Protein AF-A0A973IKX7-F1 (afdb_monomer)

Radius of gyration: 30.88 Å; Cα contacts (8 Å, |Δi|>4): 145; chains: 1; bounding box: 91×52×91 Å

Mean predicted aligned error: 18.91 Å

Solvent-accessible surface area (backbone atoms only — not comparable to full-atom values): 12681 Å² total; per-residue (Å²): 140,87,86,84,83,82,82,80,80,79,83,82,78,71,80,68,62,62,59,56,53,53,54,54,52,54,53,51,52,53,51,54,53,52,52,53,55,47,46,68,72,66,68,69,71,88,63,78,79,76,74,80,76,78,80,76,79,93,78,76,87,72,71,83,73,71,87,71,54,65,38,101,49,79,44,83,38,68,46,100,85,70,49,77,43,53,38,43,32,71,44,71,89,66,40,65,76,88,70,67,52,80,75,71,72,78,77,80,68,70,89,62,76,67,58,61,83,73,45,67,60,36,38,85,82,28,85,63,56,75,73,57,56,79,86,29,38,60,35,45,46,59,27,42,69,45,46,68,58,45,71,68,41,95,60,37,87,83,34,71,66,45,54,56,32,39,53,23,49,48,52,19,42,75,73,73,36,88,85,48,71,90,61,36,74,59,53,67,54,41,53,53,39,54,75,71,74,101

Nearest PDB structures (foldseek):
  3kaw-assembly1_A  TM=4.379E-01  e=7.456E+00  Pseudomonas aeruginosa

Secondary structure (DSSP, 8-state):
--------PPP---THHHHHHHHHHHHHHHHHHHHHHHHHHH----PPPPPPP------------------SSPEEEE-TTS-EEEE-SSSSTTS-GGG-B---------S----HHHHGGG-TTSTTGGG--HHHHHHHHHHHHHHHHHHH-SSSTTSHHHHHHHHHHHHHHHTTPPP-TTT-TTHHHHHHHHHTT-

Foldseek 3Di:
DDDDDDDDDDDDDDPPPVVVVVVVVVVVVVVVVVVVVVCVVVVPPPDDPDDPDDDDDPDDPPDPPPPQDQAPDWDWDADPVRDIFIGRGPDPVRGPPVPTDPPPPPPPPPPDLFDPVQLVQQACVHPLLPPDDPQLNVLLNVLSVLVVVCSPDPHSLPDPSLVSSLVSVVSSVVVVHDDDCSNHVCPVSSVVNVVVVD

Structure (mmCIF, N/CA/C/O backbone):
data_AF-A0A973IKX7-F1
#
_entry.id   AF-A0A973IKX7-F1
#
loop_
_atom_site.group_PDB
_atom_site.id
_atom_site.type_symbol
_atom_site.label_atom_id
_atom_site.label_alt_id
_atom_site.label_comp_id
_atom_site.label_asym_id
_atom_site.label_entity_id
_atom_site.label_seq_id
_atom_site.pdbx_PDB_ins_code
_atom_site.Cartn_x
_atom_site.Cartn_y
_atom_site.Cartn_z
_atom_site.occupancy
_atom_site.B_iso_or_equiv
_atom_site.auth_seq_id
_atom_site.auth_comp_id
_atom_site.auth_asym_id
_atom_site.auth_atom_id
_atom_site.pdbx_PDB_model_num
ATOM 1 N N . MET A 1 1 ? 58.941 -4.051 -58.395 1.00 42.50 1 MET A N 1
ATOM 2 C CA . MET A 1 1 ? 57.760 -3.894 -57.514 1.00 42.50 1 MET A CA 1
ATOM 3 C C . MET A 1 1 ? 56.534 -3.570 -58.366 1.00 42.50 1 MET A C 1
ATOM 5 O O . MET A 1 1 ? 56.407 -2.441 -58.816 1.00 42.50 1 MET A O 1
ATOM 9 N N . ARG A 1 2 ? 55.667 -4.553 -58.646 1.00 45.53 2 ARG A N 1
ATOM 10 C CA . ARG A 1 2 ? 54.362 -4.352 -59.307 1.00 45.53 2 ARG A CA 1
ATOM 11 C C . ARG A 1 2 ? 53.274 -4.436 -58.232 1.00 45.53 2 ARG A C 1
ATOM 13 O O . ARG A 1 2 ? 53.199 -5.447 -57.544 1.00 45.53 2 ARG A O 1
ATOM 20 N N . ARG A 1 3 ? 52.482 -3.374 -58.054 1.00 57.66 3 ARG A N 1
ATOM 21 C CA . ARG A 1 3 ? 51.301 -3.365 -57.174 1.00 57.66 3 ARG A CA 1
ATOM 22 C C . ARG A 1 3 ? 50.076 -3.733 -58.011 1.00 57.66 3 ARG A C 1
ATOM 24 O O . ARG A 1 3 ? 49.720 -2.983 -58.912 1.00 57.66 3 ARG A O 1
ATOM 31 N N . ASN A 1 4 ? 49.466 -4.878 -57.713 1.00 54.53 4 ASN A N 1
ATOM 32 C CA . ASN A 1 4 ? 48.175 -5.280 -58.265 1.00 54.53 4 ASN A CA 1
ATOM 33 C C . ASN A 1 4 ? 47.060 -4.565 -57.493 1.00 54.53 4 ASN A C 1
ATOM 35 O O . ASN A 1 4 ? 46.904 -4.761 -56.290 1.00 54.53 4 ASN A O 1
ATOM 39 N N . THR A 1 5 ? 46.296 -3.727 -58.184 1.00 60.22 5 THR A N 1
ATOM 40 C CA . THR A 1 5 ? 45.065 -3.104 -57.692 1.00 60.22 5 THR A CA 1
ATOM 41 C C . THR A 1 5 ? 43.871 -3.973 -58.081 1.00 60.22 5 THR A C 1
ATOM 43 O O . THR A 1 5 ? 43.296 -3.831 -59.157 1.00 60.22 5 THR A O 1
ATOM 46 N N . GLU A 1 6 ? 43.487 -4.894 -57.198 1.00 64.81 6 GLU A N 1
ATOM 47 C CA . GLU A 1 6 ? 42.235 -5.641 -57.327 1.00 64.81 6 GLU A CA 1
ATOM 48 C C . GLU A 1 6 ? 41.053 -4.751 -56.922 1.00 64.81 6 GLU A C 1
ATOM 50 O O . GLU A 1 6 ? 40.785 -4.504 -55.745 1.00 64.81 6 GLU A O 1
ATOM 55 N N . ALA A 1 7 ? 40.332 -4.252 -57.924 1.00 58.22 7 ALA A N 1
ATOM 56 C CA . ALA A 1 7 ? 39.075 -3.544 -57.740 1.00 58.22 7 ALA A CA 1
ATOM 57 C C . ALA A 1 7 ? 37.970 -4.530 -57.317 1.00 58.22 7 ALA A C 1
ATOM 59 O O . ALA A 1 7 ? 37.357 -5.204 -58.146 1.00 58.22 7 ALA A O 1
ATOM 60 N N . ARG A 1 8 ? 37.688 -4.601 -56.011 1.00 65.25 8 ARG A N 1
ATOM 61 C CA . ARG A 1 8 ? 36.517 -5.309 -55.473 1.00 65.25 8 ARG A CA 1
ATOM 62 C C . ARG A 1 8 ? 35.243 -4.549 -55.853 1.00 65.25 8 ARG A C 1
ATOM 64 O O . ARG A 1 8 ? 34.949 -3.495 -55.296 1.00 65.25 8 ARG A O 1
ATOM 71 N N . ARG A 1 9 ? 34.472 -5.090 -56.799 1.00 64.56 9 ARG A N 1
ATOM 72 C CA . ARG A 1 9 ? 33.106 -4.625 -57.089 1.00 64.56 9 ARG A CA 1
ATOM 73 C C . ARG A 1 9 ? 32.181 -5.038 -55.943 1.00 64.56 9 ARG A C 1
ATOM 75 O O . ARG A 1 9 ? 32.019 -6.225 -55.676 1.00 64.56 9 ARG A O 1
ATOM 82 N N . ALA A 1 10 ? 31.576 -4.056 -55.279 1.00 63.81 10 ALA A N 1
ATOM 83 C CA . ALA A 1 10 ? 30.563 -4.285 -54.258 1.00 63.81 10 ALA A CA 1
ATOM 84 C C . ALA A 1 10 ? 29.243 -4.773 -54.897 1.00 63.81 10 ALA A C 1
ATOM 86 O O . ALA A 1 10 ? 28.815 -4.213 -55.913 1.00 63.81 10 ALA A O 1
ATOM 87 N N . PRO A 1 11 ? 28.573 -5.789 -54.325 1.00 62.25 11 PRO A N 1
ATOM 88 C CA . PRO A 1 11 ? 27.285 -6.253 -54.821 1.00 62.25 11 PRO A CA 1
ATOM 89 C C . PRO A 1 11 ? 26.192 -5.215 -54.530 1.00 62.25 11 PRO A C 1
ATOM 91 O O . PRO A 1 11 ? 25.958 -4.832 -53.382 1.00 62.25 11 PRO A O 1
ATOM 94 N N . ARG A 1 12 ? 25.490 -4.775 -55.581 1.00 58.41 12 ARG A N 1
ATOM 95 C CA . ARG A 1 12 ? 24.251 -3.990 -55.481 1.00 58.41 12 ARG A CA 1
ATOM 96 C C . ARG A 1 12 ? 23.173 -4.851 -54.811 1.00 58.41 12 ARG A C 1
ATOM 98 O O . ARG A 1 12 ? 22.535 -5.669 -55.466 1.00 58.41 12 ARG A O 1
ATOM 105 N N . ARG A 1 13 ? 22.972 -4.675 -53.501 1.00 59.12 13 ARG A N 1
ATOM 106 C CA . ARG A 1 13 ? 21.825 -5.235 -52.770 1.00 59.12 13 ARG A CA 1
ATOM 107 C C . ARG A 1 13 ? 20.538 -4.577 -53.281 1.00 59.12 13 ARG A C 1
ATOM 109 O O . ARG A 1 13 ? 20.334 -3.372 -53.122 1.00 59.12 13 ARG A O 1
ATOM 116 N N . GLY A 1 14 ? 19.700 -5.378 -53.936 1.00 59.22 14 GLY A N 1
ATOM 117 C CA . GLY A 1 14 ? 18.398 -4.964 -54.448 1.00 59.22 14 GLY A CA 1
ATOM 118 C C . GLY A 1 14 ? 17.496 -4.469 -53.318 1.00 59.22 14 GLY A C 1
ATOM 119 O O . GLY A 1 14 ? 17.259 -5.177 -52.344 1.00 59.22 14 GLY A O 1
ATOM 120 N N . HIS A 1 15 ? 16.984 -3.249 -53.466 1.00 59.59 15 HIS A N 1
ATOM 121 C CA . HIS A 1 15 ? 16.126 -2.558 -52.497 1.00 59.59 15 HIS A CA 1
ATOM 122 C C . HIS A 1 15 ? 14.712 -3.165 -52.353 1.00 59.59 15 HIS A C 1
ATOM 124 O O . HIS A 1 15 ? 13.900 -2.655 -51.590 1.00 59.59 15 HIS A O 1
ATOM 130 N N . GLY A 1 16 ? 14.400 -4.263 -53.052 1.00 60.69 16 GLY A N 1
ATOM 131 C CA . GLY A 1 16 ? 13.071 -4.882 -53.026 1.00 60.69 16 GLY A CA 1
ATOM 132 C C . GLY A 1 16 ? 12.776 -5.724 -51.780 1.00 60.69 16 GLY A C 1
ATOM 133 O O . GLY A 1 16 ? 11.622 -5.833 -51.384 1.00 60.69 16 GLY A O 1
ATOM 134 N N . ALA A 1 17 ? 13.792 -6.297 -51.126 1.00 65.19 17 ALA A N 1
ATOM 135 C CA . ALA A 1 17 ? 13.571 -7.236 -50.018 1.00 65.19 17 ALA A CA 1
ATOM 136 C C . ALA A 1 17 ? 13.166 -6.554 -48.695 1.00 65.19 17 ALA A C 1
ATOM 138 O O . ALA A 1 17 ? 12.461 -7.150 -47.884 1.00 65.19 17 ALA A O 1
ATOM 139 N N . GLY A 1 18 ? 13.580 -5.300 -48.477 1.00 71.00 18 GLY A N 1
ATOM 140 C CA . GLY A 1 18 ? 13.299 -4.585 -47.226 1.00 71.00 18 GLY A CA 1
ATOM 141 C C . GLY A 1 18 ? 11.823 -4.219 -47.050 1.00 71.00 18 GLY A C 1
ATOM 142 O O . GLY A 1 18 ? 11.306 -4.268 -45.937 1.00 71.00 18 GLY A O 1
ATOM 143 N N . ILE A 1 19 ? 11.129 -3.913 -48.150 1.00 79.62 19 ILE A N 1
ATOM 144 C CA . ILE A 1 19 ? 9.722 -3.487 -48.120 1.00 79.62 19 ILE A CA 1
ATOM 145 C C . ILE A 1 19 ? 8.811 -4.660 -47.731 1.00 79.62 19 ILE A C 1
ATOM 147 O O . ILE A 1 19 ? 7.930 -4.508 -46.887 1.00 79.62 19 ILE A O 1
ATOM 151 N N . TRP A 1 20 ? 9.069 -5.851 -48.279 1.00 85.31 20 TRP A N 1
ATOM 152 C CA . TRP A 1 20 ? 8.305 -7.058 -47.953 1.00 85.31 20 TRP A CA 1
ATOM 153 C C . TRP A 1 20 ? 8.475 -7.491 -46.497 1.00 85.31 20 TRP A C 1
ATOM 155 O O . TRP A 1 20 ? 7.502 -7.899 -45.865 1.00 85.31 20 TRP A O 1
ATOM 165 N N . LEU A 1 21 ? 9.682 -7.351 -45.939 1.00 87.81 21 LEU A N 1
ATOM 166 C CA . LEU A 1 21 ? 9.932 -7.683 -44.538 1.00 87.81 21 LEU A CA 1
ATOM 167 C C . LEU A 1 21 ? 9.164 -6.749 -43.587 1.00 87.81 21 LEU A C 1
ATOM 169 O O . LEU A 1 21 ? 8.573 -7.214 -42.615 1.00 87.81 21 LEU A O 1
ATOM 173 N N . GLY A 1 22 ? 9.123 -5.448 -43.894 1.00 87.69 22 GLY A N 1
ATOM 174 C CA . GLY A 1 22 ? 8.366 -4.470 -43.108 1.00 87.69 22 GLY A CA 1
ATOM 175 C C . GLY A 1 22 ? 6.859 -4.734 -43.126 1.00 87.69 22 GLY A C 1
ATOM 176 O O . GLY A 1 22 ? 6.220 -4.722 -42.075 1.00 87.69 22 GLY A O 1
ATOM 177 N N . ALA A 1 23 ? 6.298 -5.043 -44.300 1.00 91.38 23 ALA A N 1
ATOM 178 C CA . ALA A 1 23 ? 4.878 -5.368 -44.433 1.00 91.38 23 ALA A CA 1
ATOM 179 C C . ALA A 1 23 ? 4.492 -6.633 -43.646 1.00 91.38 23 ALA A C 1
ATOM 181 O O . ALA A 1 23 ? 3.455 -6.662 -42.985 1.00 91.38 23 ALA A O 1
ATOM 182 N N . LEU A 1 24 ? 5.347 -7.660 -43.668 1.00 94.31 24 LEU A N 1
ATOM 183 C CA . LEU A 1 24 ? 5.098 -8.921 -42.968 1.00 94.31 24 LEU A CA 1
ATOM 184 C C . LEU A 1 24 ? 5.149 -8.748 -41.440 1.00 94.31 24 LEU A C 1
ATOM 186 O O . LEU A 1 24 ? 4.302 -9.290 -40.731 1.00 94.31 24 LEU A O 1
ATOM 190 N N . LEU A 1 25 ? 6.079 -7.930 -40.935 1.00 94.88 25 LEU A N 1
ATOM 191 C CA . LEU A 1 25 ? 6.153 -7.581 -39.511 1.00 94.88 25 LEU A CA 1
ATOM 192 C C . LEU A 1 25 ? 4.937 -6.773 -39.042 1.00 94.88 25 LEU A C 1
ATOM 194 O O . LEU A 1 25 ? 4.401 -7.049 -37.970 1.00 94.88 25 LEU A O 1
ATOM 198 N N . ALA A 1 26 ? 4.470 -5.815 -39.847 1.00 94.62 26 ALA A N 1
ATOM 199 C CA . ALA A 1 26 ? 3.276 -5.036 -39.521 1.00 94.62 26 ALA A CA 1
ATOM 200 C C . ALA A 1 26 ? 2.024 -5.925 -39.429 1.00 94.62 26 ALA A C 1
ATOM 202 O O . ALA A 1 26 ? 1.222 -5.777 -38.509 1.00 94.62 26 ALA A O 1
ATOM 203 N N . LEU A 1 27 ? 1.882 -6.889 -40.342 1.00 96.69 27 LEU A N 1
ATOM 204 C CA . LEU A 1 27 ? 0.738 -7.801 -40.371 1.00 96.69 27 LEU A CA 1
ATOM 205 C C . LEU A 1 27 ? 0.735 -8.767 -39.171 1.00 96.69 27 LEU A C 1
ATOM 207 O O . LEU A 1 27 ? -0.316 -9.007 -38.577 1.00 96.69 27 LEU A O 1
ATOM 211 N N . LEU A 1 28 ? 1.912 -9.246 -38.752 1.00 96.44 28 LEU A N 1
ATOM 212 C CA . LEU A 1 28 ? 2.075 -10.028 -37.520 1.00 96.44 28 LEU A CA 1
ATOM 213 C C . LEU A 1 28 ? 1.701 -9.231 -36.265 1.00 96.44 28 LEU A C 1
ATOM 215 O O . LEU A 1 28 ? 1.020 -9.762 -35.391 1.00 96.44 28 LEU A O 1
ATOM 219 N N . ALA A 1 29 ? 2.101 -7.959 -36.178 1.00 95.88 29 ALA A N 1
ATOM 220 C CA . ALA A 1 29 ? 1.761 -7.113 -35.035 1.00 95.88 29 ALA A CA 1
ATOM 221 C C . ALA A 1 29 ? 0.240 -6.925 -34.893 1.00 95.88 29 ALA A C 1
ATOM 223 O O . ALA A 1 29 ? -0.292 -7.048 -33.790 1.00 95.88 29 ALA A O 1
ATOM 224 N N . VAL A 1 30 ? -0.468 -6.703 -36.007 1.00 96.69 30 VAL A N 1
ATOM 225 C CA . VAL A 1 30 ? -1.937 -6.581 -36.012 1.00 96.69 30 VAL A CA 1
ATOM 226 C C . VAL A 1 30 ? -2.607 -7.885 -35.568 1.00 96.69 30 VAL A C 1
ATOM 228 O O . VAL A 1 30 ? -3.529 -7.844 -34.755 1.00 96.69 30 VAL A O 1
ATOM 231 N N . LEU A 1 31 ? -2.123 -9.042 -36.036 1.00 96.31 31 LEU A N 1
ATOM 232 C CA . LEU A 1 31 ? -2.639 -10.348 -35.608 1.00 96.31 31 LEU A CA 1
ATOM 233 C C . LEU A 1 31 ? -2.429 -10.597 -34.108 1.00 96.31 31 LEU A C 1
ATOM 235 O O . LEU A 1 31 ? -3.352 -11.060 -33.441 1.00 96.31 31 LEU A O 1
ATOM 239 N N . CYS A 1 32 ? -1.261 -10.250 -33.558 1.00 94.88 32 CYS A N 1
ATOM 240 C CA . CYS A 1 32 ? -0.989 -10.398 -32.125 1.00 94.88 32 CYS A CA 1
ATOM 241 C C . CYS A 1 32 ? -1.909 -9.526 -31.260 1.00 94.88 32 CYS A C 1
ATOM 243 O O . CYS A 1 32 ? -2.444 -10.006 -30.262 1.00 94.88 32 CYS A O 1
ATOM 245 N N . VAL A 1 33 ? -2.126 -8.263 -31.644 1.00 94.00 33 VAL A N 1
ATOM 246 C CA . VAL A 1 33 ? -3.033 -7.363 -30.910 1.00 94.00 33 VAL A CA 1
ATOM 247 C C . VAL A 1 33 ? -4.479 -7.851 -31.009 1.00 94.00 33 VAL A C 1
ATOM 249 O O . VAL A 1 33 ? -5.181 -7.878 -30.003 1.00 94.00 33 VAL A O 1
ATOM 252 N N . GLY A 1 34 ? -4.911 -8.300 -32.192 1.00 94.44 34 GLY A N 1
ATOM 253 C CA . GLY A 1 34 ? -6.242 -8.880 -32.378 1.00 94.44 34 GLY A CA 1
ATOM 254 C C . GLY A 1 34 ? -6.472 -10.126 -31.519 1.00 94.44 34 GLY A C 1
ATOM 255 O O . GLY A 1 34 ? -7.530 -10.255 -30.912 1.00 94.44 34 GLY A O 1
ATOM 256 N N . ALA A 1 35 ? -5.472 -11.007 -31.407 1.00 89.62 35 ALA A N 1
ATOM 257 C CA . ALA A 1 35 ? -5.549 -12.199 -30.564 1.00 89.62 35 ALA A CA 1
ATOM 258 C C . ALA A 1 35 ? -5.633 -11.861 -29.064 1.00 89.62 35 ALA A C 1
ATOM 260 O O . ALA A 1 35 ? -6.425 -12.474 -28.353 1.00 89.62 35 ALA A O 1
ATOM 261 N N . LEU A 1 36 ? -4.869 -10.867 -28.594 1.00 85.88 36 LEU A N 1
ATOM 262 C CA . LEU A 1 36 ? -4.935 -10.389 -27.206 1.00 85.88 36 LEU A CA 1
ATOM 263 C C . LEU A 1 36 ? -6.309 -9.793 -26.875 1.00 85.88 36 LEU A C 1
ATOM 265 O O . LEU A 1 36 ? -6.901 -10.151 -25.862 1.00 85.88 36 LEU A O 1
ATOM 269 N N . LEU A 1 37 ? -6.844 -8.941 -27.754 1.00 90.50 37 LEU A N 1
ATOM 270 C CA . LEU A 1 37 ? -8.179 -8.360 -27.577 1.00 90.50 37 LEU A CA 1
ATOM 271 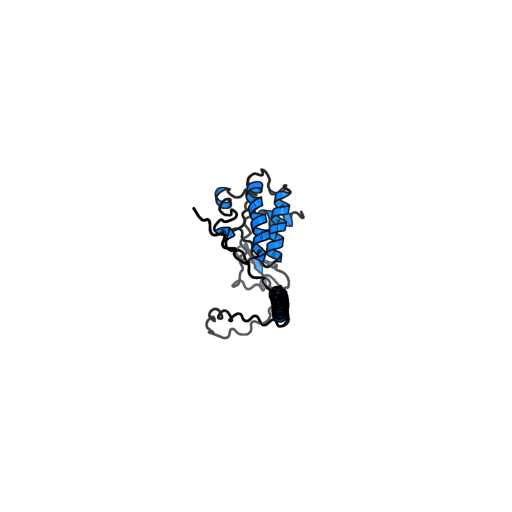C C . LEU A 1 37 ? -9.282 -9.425 -27.627 1.00 90.50 37 LEU A C 1
ATOM 273 O O . LEU A 1 37 ? -10.265 -9.327 -26.899 1.00 90.50 37 LEU A O 1
ATOM 277 N N . TRP A 1 38 ? -9.121 -10.452 -28.464 1.00 85.06 38 TRP A N 1
ATOM 278 C CA . TRP A 1 38 ? -10.060 -11.569 -28.529 1.00 85.06 38 TRP A CA 1
ATOM 279 C C . TRP A 1 38 ? -10.083 -12.382 -27.227 1.00 85.06 38 TRP A C 1
ATOM 281 O O . TRP A 1 38 ? -11.165 -12.719 -26.760 1.00 85.06 38 TRP A O 1
ATOM 291 N N . GLN A 1 39 ? -8.924 -12.652 -26.614 1.00 81.62 39 GLN A N 1
ATOM 292 C CA . GLN A 1 39 ? -8.848 -13.348 -25.320 1.00 81.62 39 GLN A CA 1
ATOM 293 C C . GLN A 1 39 ? -9.532 -12.568 -24.191 1.00 81.62 39 GLN A C 1
ATOM 295 O O . GLN A 1 39 ? -10.216 -13.166 -23.362 1.00 81.62 39 GLN A O 1
ATOM 300 N N . ASP A 1 40 ? -9.381 -11.243 -24.186 1.00 80.69 40 ASP A N 1
ATOM 301 C CA . ASP A 1 40 ? -10.032 -10.363 -23.208 1.00 80.69 40 ASP A CA 1
ATOM 302 C C . ASP A 1 40 ? -11.566 -10.375 -23.372 1.00 80.69 40 ASP A C 1
ATOM 304 O O . ASP A 1 40 ? -12.316 -10.327 -22.400 1.00 80.69 40 ASP A O 1
ATOM 308 N N . LEU A 1 41 ? -12.047 -10.505 -24.616 1.00 83.56 41 LEU A N 1
ATOM 309 C CA . LEU A 1 41 ? -13.475 -10.553 -24.942 1.00 83.56 41 LEU A CA 1
ATOM 310 C C . LEU A 1 41 ? -14.130 -11.912 -24.668 1.00 83.56 41 LEU A C 1
ATOM 312 O O . LEU A 1 41 ? -15.306 -11.942 -24.304 1.00 83.56 41 LEU A O 1
ATOM 316 N N . THR A 1 42 ? -13.428 -13.033 -24.862 1.00 80.88 42 THR A N 1
ATOM 317 C CA . THR A 1 42 ? -14.026 -14.366 -24.665 1.00 80.88 42 THR A CA 1
ATOM 318 C C . THR A 1 42 ? -13.947 -14.869 -23.230 1.00 80.88 42 THR A C 1
ATOM 320 O O . THR A 1 42 ? -14.662 -15.809 -22.894 1.00 80.88 42 THR A O 1
ATOM 323 N N . GLY A 1 43 ? -13.118 -14.267 -22.367 1.00 61.28 43 GLY A N 1
ATOM 324 C CA . GLY A 1 43 ? -12.995 -14.673 -20.961 1.00 61.28 43 GLY A CA 1
ATOM 325 C C . GLY A 1 43 ? -12.498 -16.113 -20.765 1.00 61.28 43 GLY A C 1
ATOM 326 O O . GLY A 1 43 ? -12.505 -16.623 -19.646 1.00 61.28 43 GLY A O 1
ATOM 327 N N . GLU A 1 44 ? -12.049 -16.774 -21.835 1.00 53.53 44 GLU A N 1
ATOM 328 C CA . GLU A 1 44 ? -11.462 -18.109 -21.797 1.00 53.53 44 GLU A CA 1
ATOM 329 C C . GLU A 1 44 ? -9.986 -17.985 -21.417 1.00 53.53 44 GLU A C 1
ATOM 331 O O . GLU A 1 44 ? -9.071 -18.076 -22.239 1.00 53.53 44 GLU A O 1
ATOM 336 N N . THR A 1 45 ? -9.736 -17.753 -20.133 1.00 52.41 45 THR A N 1
ATOM 337 C CA . THR A 1 45 ? -8.413 -17.959 -19.556 1.00 52.41 45 THR A CA 1
ATOM 338 C C . THR A 1 45 ? -8.078 -19.451 -19.641 1.00 52.41 45 THR A C 1
ATOM 340 O O . THR A 1 45 ? -8.551 -20.269 -18.861 1.00 52.41 45 THR A O 1
ATOM 343 N N . LEU A 1 46 ? -7.214 -19.813 -20.596 1.00 53.84 46 LEU A N 1
ATOM 344 C CA . LEU A 1 46 ? -6.575 -21.132 -20.764 1.00 53.84 46 LEU A CA 1
ATOM 345 C C . LEU A 1 46 ? -5.602 -21.484 -19.615 1.00 53.84 46 LEU A C 1
ATOM 347 O O . LEU A 1 46 ? -4.587 -22.152 -19.817 1.00 53.84 46 LEU A O 1
ATOM 351 N N . TRP A 1 47 ? -5.872 -21.015 -18.398 1.00 54.00 47 TRP A N 1
ATOM 352 C CA . TRP A 1 47 ? -5.149 -21.466 -17.221 1.00 54.00 47 TRP A CA 1
ATOM 353 C C . TRP A 1 47 ? -5.690 -22.831 -16.799 1.00 54.00 47 TRP A C 1
ATOM 355 O O . TRP A 1 47 ? -6.907 -23.004 -16.700 1.00 54.00 47 TRP A O 1
ATOM 365 N N . PRO A 1 48 ? -4.812 -23.821 -16.555 1.00 54.25 48 PRO A N 1
ATOM 366 C CA . PRO A 1 48 ? -5.249 -25.067 -15.953 1.00 54.25 48 PRO A CA 1
ATOM 367 C C . PRO A 1 48 ? -5.908 -24.726 -14.611 1.00 54.25 48 PRO A C 1
ATOM 369 O O . PRO A 1 48 ? -5.335 -23.938 -13.852 1.00 54.25 48 PRO A O 1
ATOM 372 N N . PRO A 1 49 ? -7.099 -25.271 -14.307 1.00 49.53 49 PRO A N 1
ATOM 373 C CA . PRO A 1 49 ? -7.720 -25.048 -13.016 1.00 49.53 49 PRO A CA 1
ATOM 374 C C . PRO A 1 49 ? -6.743 -25.532 -11.951 1.00 49.53 49 PRO A C 1
ATOM 376 O O . PRO A 1 49 ? -6.364 -26.706 -11.915 1.00 49.53 49 PRO A O 1
ATOM 379 N N . THR A 1 50 ? -6.299 -24.610 -11.104 1.00 56.38 50 THR A N 1
ATOM 380 C CA . THR A 1 50 ? -5.632 -24.934 -9.852 1.00 56.38 50 THR A CA 1
ATOM 381 C C . THR A 1 50 ? -6.521 -25.950 -9.144 1.00 56.38 50 THR A C 1
ATOM 383 O O . THR A 1 50 ? -7.716 -25.705 -8.964 1.00 56.38 50 THR A O 1
ATOM 386 N N . ALA A 1 51 ? -5.961 -27.121 -8.841 1.00 51.12 51 ALA A N 1
ATOM 387 C CA . ALA A 1 51 ? -6.685 -28.218 -8.219 1.00 51.12 51 ALA A CA 1
ATOM 388 C C . ALA A 1 51 ? -7.499 -27.712 -7.012 1.00 51.12 51 ALA A C 1
ATOM 390 O O . ALA A 1 51 ? -6.990 -26.882 -6.249 1.00 51.12 51 ALA A O 1
ATOM 391 N N . PRO A 1 52 ? -8.747 -28.180 -6.827 1.00 49.66 52 PRO A N 1
ATOM 392 C CA . PRO A 1 52 ? -9.518 -27.828 -5.651 1.00 49.66 52 PRO A CA 1
ATOM 393 C C . PRO A 1 52 ? -8.745 -28.292 -4.420 1.00 49.66 52 PRO A C 1
ATOM 395 O O . PRO A 1 52 ? -8.392 -29.466 -4.296 1.00 49.66 52 PRO A O 1
ATOM 398 N N . VAL A 1 53 ? -8.463 -27.338 -3.536 1.00 51.38 53 VAL A N 1
ATOM 399 C CA . VAL A 1 53 ? -7.991 -27.607 -2.184 1.00 51.38 53 VAL A CA 1
ATOM 400 C C . VAL A 1 53 ? -8.947 -28.619 -1.559 1.00 51.38 53 VAL A C 1
ATOM 402 O O . VAL A 1 53 ? -10.163 -28.435 -1.578 1.00 51.38 53 VAL A O 1
ATOM 405 N N . GLU A 1 54 ? -8.341 -29.704 -1.097 1.00 42.97 54 GLU A N 1
ATOM 406 C CA . GLU A 1 54 ? -8.865 -30.804 -0.301 1.00 42.97 54 GLU A CA 1
ATOM 407 C C . GLU A 1 54 ? -10.255 -30.548 0.297 1.00 42.97 54 GLU A C 1
ATOM 409 O O . GLU A 1 54 ? -10.442 -29.736 1.206 1.00 42.97 54 GLU A O 1
ATOM 414 N N . GLN A 1 55 ? -11.242 -31.270 -0.237 1.00 41.91 55 GLN A N 1
ATOM 415 C CA . GLN A 1 55 ? -12.565 -31.367 0.353 1.00 41.91 55 GLN A CA 1
ATOM 416 C C . GLN A 1 55 ? -12.438 -31.892 1.782 1.00 41.91 55 GLN A C 1
ATOM 418 O O . GLN A 1 55 ? -12.050 -33.035 2.020 1.00 41.91 55 GLN A O 1
ATOM 423 N N . VAL A 1 56 ? -12.831 -31.041 2.724 1.00 46.06 56 VAL A N 1
ATOM 424 C CA . VAL A 1 56 ? -13.222 -31.432 4.073 1.00 46.06 56 VAL A CA 1
ATOM 425 C C . VAL A 1 56 ? -14.221 -32.589 3.968 1.00 46.06 56 VAL A C 1
ATOM 427 O O . VAL A 1 56 ? -15.215 -32.520 3.246 1.00 46.06 56 VAL A O 1
ATOM 430 N N . VAL A 1 57 ? -13.903 -33.665 4.680 1.00 47.53 57 VAL A N 1
ATOM 431 C CA . VAL A 1 57 ? -14.675 -34.902 4.833 1.00 47.53 57 VAL A CA 1
ATOM 432 C C . VAL A 1 57 ? -16.188 -34.629 4.945 1.00 47.53 57 VAL A C 1
ATOM 434 O O . VAL A 1 57 ? -16.604 -33.924 5.867 1.00 47.53 57 VAL A O 1
ATOM 437 N N . PRO A 1 58 ? -17.047 -35.222 4.091 1.00 52.75 58 PRO A N 1
ATOM 438 C CA . PRO A 1 58 ? -18.489 -35.182 4.281 1.00 52.75 58 PRO A CA 1
ATOM 439 C C . PRO A 1 58 ? -18.865 -36.213 5.348 1.00 52.75 58 PRO A C 1
ATOM 441 O O . PRO A 1 58 ? -19.077 -37.393 5.075 1.00 52.75 58 PRO A O 1
ATOM 444 N N . GLY A 1 59 ? -18.919 -35.758 6.594 1.00 50.53 59 GLY A N 1
ATOM 445 C CA . GLY A 1 59 ? -19.337 -36.553 7.738 1.00 50.53 59 GLY A CA 1
ATOM 446 C C . GLY A 1 59 ? -20.410 -35.826 8.529 1.00 50.53 59 GLY A C 1
ATOM 447 O O . GLY A 1 59 ? -20.083 -35.154 9.500 1.00 50.53 59 GLY A O 1
ATOM 448 N N . ARG A 1 60 ? -21.671 -36.056 8.131 1.00 47.94 60 ARG A N 1
ATOM 449 C CA . ARG A 1 60 ? -22.949 -35.729 8.802 1.00 47.94 60 ARG A CA 1
ATOM 450 C C . ARG A 1 60 ? -23.689 -34.526 8.193 1.00 47.94 60 ARG A C 1
ATOM 452 O O . ARG A 1 60 ? -23.164 -33.417 8.218 1.00 47.94 60 ARG A O 1
ATOM 459 N N . PRO A 1 61 ? -24.925 -34.711 7.690 1.00 46.00 61 PRO A N 1
ATOM 460 C CA . PRO A 1 61 ? -25.797 -33.583 7.407 1.00 46.00 61 PRO A CA 1
ATOM 461 C C . PRO A 1 61 ? -26.114 -32.903 8.742 1.00 46.00 61 PRO A C 1
ATOM 463 O O . PRO A 1 61 ? -26.895 -33.417 9.544 1.00 46.00 61 PRO A O 1
ATOM 466 N N . ALA A 1 62 ? -25.466 -31.769 9.004 1.00 53.50 62 ALA A N 1
ATOM 467 C CA . ALA A 1 62 ? -26.067 -30.771 9.866 1.00 53.50 62 ALA A CA 1
ATOM 468 C C . ALA A 1 62 ? -27.383 -30.381 9.186 1.00 53.50 62 ALA A C 1
ATOM 470 O O . ALA A 1 62 ? -27.409 -30.106 7.983 1.00 53.50 62 ALA A O 1
ATOM 471 N N . ALA A 1 63 ? -28.480 -30.470 9.936 1.00 48.19 63 ALA A N 1
ATOM 472 C CA . ALA A 1 63 ? -29.777 -29.985 9.498 1.00 48.19 63 ALA A CA 1
ATOM 473 C C . ALA A 1 63 ? -29.620 -28.571 8.909 1.00 48.19 63 ALA A C 1
ATOM 475 O O . ALA A 1 63 ? -28.726 -27.846 9.354 1.00 48.19 63 ALA A O 1
ATOM 476 N N . PRO A 1 64 ? -30.441 -28.172 7.921 1.00 46.31 64 PRO A N 1
ATOM 477 C CA . PRO A 1 64 ? -30.439 -26.794 7.457 1.00 46.31 64 PRO A CA 1
ATOM 478 C C . PRO A 1 64 ? -30.644 -25.902 8.680 1.00 46.31 64 PRO A C 1
ATOM 480 O O . PRO A 1 64 ? -31.718 -25.914 9.279 1.00 46.31 64 PRO A O 1
ATOM 483 N N . ALA A 1 65 ? -29.583 -25.204 9.091 1.00 54.28 65 ALA A N 1
ATOM 484 C CA . ALA A 1 65 ? -29.698 -24.135 10.056 1.00 54.28 65 ALA A CA 1
ATOM 485 C C . ALA A 1 65 ? -30.702 -23.169 9.438 1.00 54.28 65 ALA A C 1
ATOM 487 O O . ALA A 1 65 ? -30.498 -22.692 8.316 1.00 54.28 65 ALA A O 1
ATOM 488 N N . GLU A 1 66 ? -31.835 -22.985 10.114 1.00 50.12 66 GLU A N 1
ATOM 489 C CA . GLU A 1 66 ? -32.800 -21.975 9.717 1.00 50.12 66 GLU A CA 1
ATOM 490 C C . GLU A 1 66 ? -32.054 -20.652 9.510 1.00 50.12 66 GLU A C 1
ATOM 492 O O . GLU A 1 66 ? -31.057 -20.399 10.196 1.00 50.12 66 GLU A O 1
ATOM 497 N N . PRO A 1 67 ? -32.487 -19.806 8.562 1.00 51.25 67 PRO A N 1
ATOM 498 C CA . PRO A 1 67 ? -31.901 -18.493 8.358 1.00 51.25 67 PRO A CA 1
ATOM 499 C C . PRO A 1 67 ? -32.258 -17.617 9.565 1.00 51.25 67 PRO A C 1
ATOM 501 O O . PRO A 1 67 ? -33.145 -16.768 9.505 1.00 51.25 67 PRO A O 1
ATOM 504 N N . HIS A 1 68 ? -31.597 -17.850 10.696 1.00 54.81 68 HIS A N 1
ATOM 505 C CA . HIS A 1 68 ? -31.654 -16.973 11.844 1.00 54.81 68 HIS A CA 1
ATOM 506 C C . HIS A 1 68 ? -31.030 -15.660 11.400 1.00 54.81 68 HIS A C 1
ATOM 508 O O . HIS A 1 68 ? -29.871 -15.608 10.995 1.00 54.81 68 HIS A O 1
ATOM 514 N N . GLY A 1 69 ? -31.884 -14.636 11.368 1.00 57.94 69 GLY A N 1
ATOM 515 C CA . GLY A 1 69 ? -31.655 -13.361 10.712 1.00 57.94 69 GLY A CA 1
ATOM 516 C C . GLY A 1 69 ? -30.272 -12.796 10.990 1.00 57.94 69 GLY A C 1
ATOM 517 O O . GLY A 1 69 ? -30.033 -12.198 12.035 1.00 57.94 69 GLY A O 1
ATOM 518 N N . SER A 1 70 ? -29.375 -12.943 10.020 1.00 61.16 70 SER A N 1
ATOM 519 C CA . SER A 1 70 ? -28.154 -12.161 9.991 1.00 61.16 70 SER A CA 1
ATOM 520 C C . SER A 1 70 ? -28.553 -10.703 9.785 1.00 61.16 70 SER A C 1
ATOM 522 O O . SER A 1 70 ? -29.250 -10.380 8.816 1.00 61.16 70 SER A O 1
ATOM 524 N N . SER A 1 71 ? -28.148 -9.813 10.679 1.00 70.56 71 SER A N 1
ATOM 525 C CA . SER A 1 71 ? -28.328 -8.387 10.475 1.00 70.56 71 SER A CA 1
ATOM 526 C C . SER A 1 71 ? -27.307 -7.873 9.457 1.00 70.56 71 SER A C 1
ATOM 528 O O . SER A 1 71 ? -26.190 -8.374 9.330 1.00 70.56 71 SER A O 1
ATOM 530 N N . ALA A 1 72 ? -27.680 -6.836 8.706 1.00 78.38 72 ALA A N 1
ATOM 531 C CA . ALA A 1 72 ? -26.774 -6.172 7.763 1.00 78.38 72 ALA A CA 1
ATOM 532 C C . ALA A 1 72 ? -25.675 -5.340 8.463 1.00 78.38 72 ALA A C 1
ATOM 534 O O . ALA A 1 72 ? -24.958 -4.584 7.811 1.00 78.38 72 ALA A O 1
ATOM 535 N N . ARG A 1 73 ? -25.586 -5.403 9.797 1.00 78.88 73 ARG A N 1
ATOM 536 C CA . ARG A 1 73 ? -24.687 -4.603 10.629 1.00 78.88 73 ARG A CA 1
ATOM 537 C C . ARG A 1 73 ? -23.956 -5.525 11.596 1.00 78.88 73 ARG A C 1
ATOM 539 O O . ARG A 1 73 ? -24.503 -6.520 12.039 1.00 78.88 73 ARG A O 1
ATOM 546 N N . ILE A 1 74 ? -22.725 -5.176 11.940 1.00 81.94 74 ILE A N 1
ATOM 547 C CA . ILE A 1 74 ? -21.995 -5.876 12.995 1.00 81.94 74 ILE A CA 1
ATOM 548 C C . ILE A 1 74 ? -22.400 -5.253 14.333 1.00 81.94 74 ILE A C 1
ATOM 550 O O . ILE A 1 74 ? -22.254 -4.044 14.520 1.00 81.94 74 ILE A O 1
ATOM 554 N N . LEU A 1 75 ? -22.939 -6.065 15.236 1.00 85.44 75 LEU A N 1
ATOM 555 C CA . LEU A 1 75 ? -23.274 -5.687 16.606 1.00 85.44 75 LEU A CA 1
ATOM 556 C C . LEU A 1 75 ? -22.058 -5.911 17.508 1.00 85.44 75 LEU A C 1
ATOM 558 O O . LEU A 1 75 ? -21.354 -6.908 17.352 1.00 85.44 75 LEU A O 1
ATOM 562 N N . ALA A 1 76 ? -21.831 -4.997 18.451 1.00 90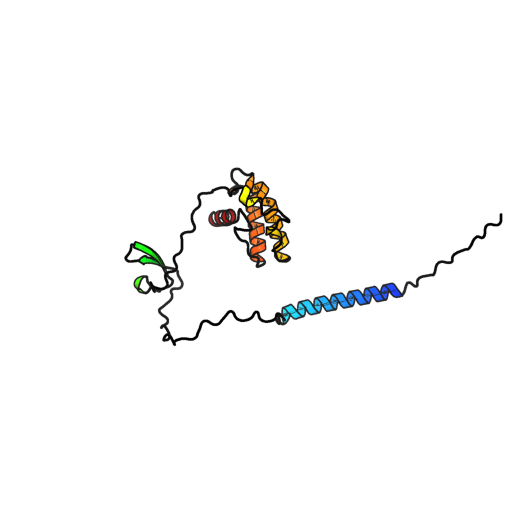.50 76 ALA A N 1
ATOM 563 C CA . ALA A 1 76 ? -20.898 -5.187 19.559 1.00 90.50 76 ALA A CA 1
ATOM 564 C C . ALA A 1 76 ? -21.691 -5.662 20.784 1.00 90.50 76 ALA A C 1
ATOM 566 O O . ALA A 1 76 ? -22.640 -4.993 21.191 1.00 90.50 76 ALA A O 1
ATOM 567 N N . CYS A 1 77 ? -21.313 -6.808 21.339 1.00 91.00 77 CYS A N 1
ATOM 568 C CA . CYS A 1 77 ? -21.985 -7.479 22.447 1.00 91.00 77 CYS A CA 1
ATOM 569 C C . CYS A 1 77 ? -20.984 -7.779 23.570 1.00 91.00 77 CYS A C 1
ATOM 571 O O . CYS A 1 77 ? -19.774 -7.784 23.346 1.00 91.00 77 CYS A O 1
ATOM 573 N N . GLU A 1 78 ? -21.489 -8.046 24.770 1.00 92.06 78 GLU A N 1
ATOM 574 C CA . GLU A 1 78 ? -20.695 -8.442 25.935 1.00 92.06 78 GLU A CA 1
ATOM 575 C C . GLU A 1 78 ? -21.151 -9.835 26.371 1.00 92.06 78 GLU A C 1
ATOM 577 O O . GLU A 1 78 ? -22.351 -10.092 26.470 1.00 92.06 78 GLU A O 1
ATOM 582 N N . ALA A 1 79 ? -20.210 -10.763 26.535 1.00 86.88 79 ALA A N 1
ATOM 583 C CA . ALA A 1 79 ? -20.509 -12.103 27.029 1.00 86.88 79 ALA A CA 1
ATOM 584 C C . ALA A 1 79 ? -20.683 -12.101 28.558 1.00 86.88 79 ALA A C 1
ATOM 586 O O . ALA A 1 79 ? -20.303 -11.147 29.232 1.00 86.88 79 ALA A O 1
ATOM 587 N N . ASP A 1 80 ? -21.202 -13.197 29.122 1.00 88.00 80 ASP A N 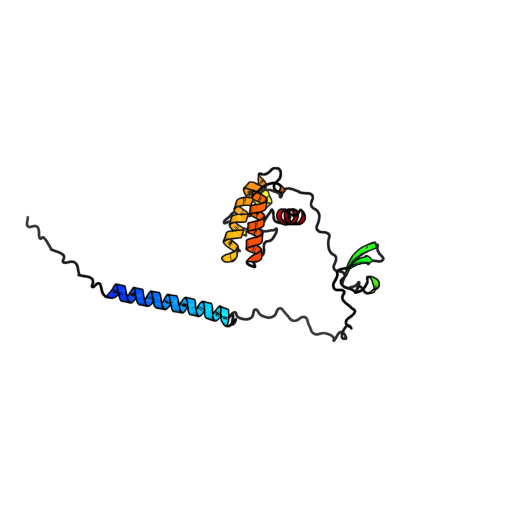1
ATOM 588 C CA . ASP A 1 80 ? -21.434 -13.327 30.574 1.00 88.00 80 ASP A CA 1
ATOM 589 C C . ASP A 1 80 ? -20.157 -13.182 31.430 1.00 88.00 80 ASP A C 1
ATOM 591 O O . ASP A 1 80 ? -20.230 -12.897 32.624 1.00 88.00 80 ASP A O 1
ATOM 595 N N . ASP A 1 81 ? -18.978 -13.375 30.831 1.00 86.19 81 ASP A N 1
ATOM 596 C CA . ASP A 1 81 ? -17.666 -13.185 31.461 1.00 86.19 81 ASP A CA 1
ATOM 597 C C . ASP A 1 81 ? -17.128 -11.742 31.350 1.00 86.19 81 ASP A C 1
ATOM 599 O O . ASP A 1 81 ? -16.008 -11.465 31.785 1.00 86.19 81 ASP A O 1
ATOM 603 N N . GLY A 1 82 ? -17.909 -10.824 30.772 1.00 85.56 82 GLY A N 1
ATOM 604 C CA . GLY A 1 82 ? -17.536 -9.430 30.529 1.00 85.56 82 GLY A CA 1
ATOM 605 C C . GLY A 1 82 ? -16.654 -9.223 29.294 1.00 85.56 82 GLY A C 1
ATOM 606 O O . GLY A 1 82 ? -16.142 -8.122 29.080 1.00 85.56 82 GLY A O 1
ATOM 607 N N . THR A 1 83 ? -16.416 -10.259 28.477 1.00 83.62 83 THR A N 1
ATOM 608 C CA . THR A 1 83 ? -15.586 -10.118 27.273 1.00 83.62 83 THR A CA 1
ATOM 609 C C . THR A 1 83 ? -16.387 -9.526 26.107 1.00 83.62 83 THR A C 1
ATOM 611 O O . THR A 1 83 ? -17.462 -10.033 25.772 1.00 83.62 83 THR A O 1
ATOM 614 N N . PRO A 1 84 ? -15.889 -8.460 25.446 1.00 87.12 84 PRO A N 1
ATOM 615 C CA . PRO A 1 84 ? -16.559 -7.909 24.279 1.00 87.12 84 PRO A CA 1
ATOM 616 C C . PRO A 1 84 ? -16.358 -8.822 23.065 1.00 87.12 84 PRO A C 1
ATOM 618 O O . PRO A 1 84 ? -15.247 -9.285 22.795 1.00 87.12 84 PRO A O 1
ATOM 621 N N . PHE A 1 85 ? -17.418 -9.035 22.290 1.00 85.88 85 PHE A N 1
ATOM 622 C CA . PHE A 1 85 ? -17.371 -9.758 21.021 1.00 85.88 85 PHE A CA 1
ATOM 623 C C . PHE A 1 85 ? -18.252 -9.082 19.966 1.00 85.88 85 PHE A C 1
ATOM 625 O O . PHE A 1 85 ? -19.123 -8.272 20.280 1.00 85.88 85 PHE A O 1
ATOM 632 N N . TYR A 1 86 ? -18.012 -9.405 18.696 1.00 85.00 86 TYR A N 1
ATOM 633 C CA . TYR A 1 86 ? -18.759 -8.846 17.573 1.00 85.00 86 TYR A CA 1
ATOM 634 C C . TYR A 1 86 ? -19.516 -9.948 16.839 1.00 85.00 86 TYR A C 1
ATOM 636 O O . TYR A 1 86 ? -18.970 -11.026 16.609 1.00 85.00 86 TYR A O 1
ATOM 644 N N . THR A 1 87 ? -20.765 -9.683 16.462 1.00 86.94 87 THR A N 1
ATOM 645 C CA . THR A 1 87 ? -21.636 -10.659 15.792 1.00 86.94 87 THR A CA 1
ATOM 646 C C . THR A 1 87 ? -22.441 -10.008 14.674 1.00 86.94 87 THR A C 1
ATOM 648 O O . THR A 1 87 ? -22.749 -8.819 14.726 1.00 86.94 87 THR A O 1
ATOM 651 N N . ASN A 1 88 ? -22.793 -10.786 13.653 1.00 86.31 88 ASN A N 1
ATOM 652 C CA . ASN A 1 88 ? -23.756 -10.396 12.624 1.00 86.31 88 ASN A CA 1
ATOM 653 C C . ASN A 1 88 ? -25.169 -10.930 12.918 1.00 86.31 88 ASN A C 1
ATOM 655 O O . ASN A 1 88 ? -26.017 -10.893 12.033 1.00 86.31 88 ASN A O 1
ATOM 659 N N . ALA A 1 89 ? -25.442 -11.449 14.117 1.00 87.88 89 ALA A N 1
ATOM 660 C CA . ALA A 1 89 ? -26.785 -11.873 14.508 1.00 87.88 89 ALA A CA 1
ATOM 661 C C . ALA A 1 89 ? -27.775 -10.687 14.553 1.00 87.88 89 ALA A C 1
ATOM 663 O O . ALA A 1 89 ? -27.384 -9.516 14.533 1.00 87.88 89 ALA A O 1
ATOM 664 N N . ALA A 1 90 ? -29.079 -10.978 14.605 1.00 89.44 90 ALA A N 1
ATOM 665 C CA . ALA A 1 90 ? -30.121 -9.958 14.763 1.00 89.44 90 ALA A CA 1
ATOM 666 C C . ALA A 1 90 ? -30.074 -9.257 16.134 1.00 89.44 90 ALA A C 1
ATOM 668 O O . ALA A 1 90 ? -30.482 -8.101 16.241 1.00 89.44 90 ALA A O 1
ATOM 669 N N . SER A 1 91 ? -29.582 -9.948 17.165 1.00 90.38 91 SER A N 1
ATOM 670 C CA . SER A 1 91 ? -29.387 -9.435 18.522 1.00 90.38 91 SER A CA 1
ATOM 671 C C . SER A 1 91 ? -28.240 -10.178 19.218 1.00 90.38 91 SER A C 1
ATOM 673 O O . SER A 1 91 ? -27.754 -11.189 18.706 1.00 90.38 91 SER A O 1
ATOM 675 N N . CYS A 1 92 ? -27.798 -9.690 20.380 1.00 90.50 92 CYS A N 1
ATOM 676 C CA . CYS A 1 92 ? -26.705 -10.308 21.137 1.00 90.50 92 CYS A CA 1
ATOM 677 C C . CYS A 1 92 ? -27.080 -11.680 21.716 1.00 90.50 92 CYS A C 1
ATOM 679 O O . CYS A 1 92 ? -26.234 -12.563 21.788 1.00 90.50 92 CYS A O 1
ATOM 681 N N . GLU A 1 93 ? -28.349 -11.887 22.069 1.00 90.12 93 GLU A N 1
ATOM 682 C CA . GLU A 1 93 ? -28.868 -13.146 22.623 1.00 90.12 93 GLU A CA 1
ATOM 683 C C . GLU A 1 93 ? -28.988 -14.241 21.557 1.00 90.12 93 GLU A C 1
ATOM 685 O O . GLU A 1 93 ? -28.953 -15.427 21.872 1.00 90.12 93 GLU A O 1
ATOM 690 N N . ALA A 1 94 ? -29.128 -13.842 20.290 1.00 87.12 94 ALA A N 1
ATOM 691 C CA . ALA A 1 94 ? -29.165 -14.742 19.142 1.00 87.12 94 ALA A CA 1
ATOM 692 C C . ALA A 1 94 ? -27.765 -15.041 18.577 1.00 87.12 94 ALA A C 1
ATOM 694 O O . ALA A 1 94 ? -27.649 -15.703 17.545 1.00 87.12 94 ALA A O 1
ATOM 695 N N . ALA A 1 95 ? -26.707 -14.510 19.196 1.00 85.62 95 ALA A N 1
ATOM 696 C CA . ALA A 1 95 ? -25.350 -14.732 18.738 1.00 85.62 95 ALA A CA 1
ATOM 697 C C . ALA A 1 95 ? -24.905 -16.164 19.046 1.00 85.62 95 ALA A C 1
ATOM 699 O O . ALA A 1 95 ? -24.961 -16.608 20.191 1.00 85.62 95 ALA A O 1
ATOM 700 N N . ASP A 1 96 ? -24.411 -16.862 18.026 1.00 82.44 96 ASP A N 1
ATOM 701 C CA . ASP A 1 96 ? -23.745 -18.143 18.219 1.00 82.44 96 ASP A CA 1
ATOM 702 C C . ASP A 1 96 ? -22.412 -17.916 18.952 1.00 82.44 96 ASP A C 1
ATOM 704 O O . ASP A 1 96 ? -21.425 -17.436 18.385 1.00 82.44 96 ASP A O 1
ATOM 708 N N . LEU A 1 97 ? -22.410 -18.223 20.251 1.00 79.06 97 LEU A N 1
ATOM 709 C CA . LEU A 1 97 ? -21.255 -18.053 21.126 1.00 79.06 97 LEU A CA 1
ATOM 710 C C . LEU A 1 97 ? -20.133 -19.056 20.821 1.00 79.06 97 LEU A C 1
ATOM 712 O O . LEU A 1 97 ? -19.011 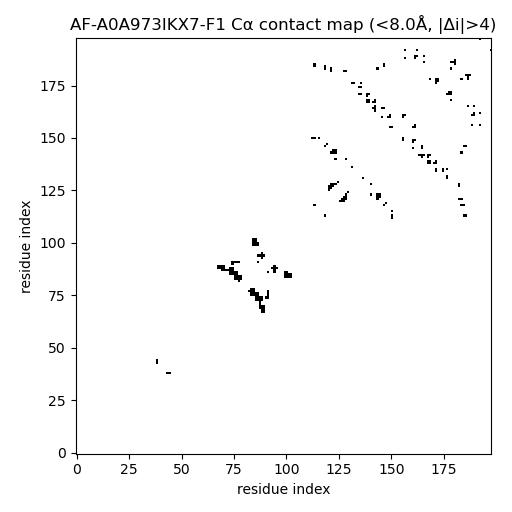-18.823 21.274 1.00 79.06 97 LEU A O 1
ATOM 716 N N . ASP A 1 98 ? -20.399 -20.114 20.048 1.00 75.44 98 ASP A N 1
ATOM 717 C CA . ASP A 1 98 ? -19.384 -21.078 19.611 1.00 75.44 98 ASP A CA 1
ATOM 718 C C . ASP A 1 98 ? -18.622 -20.577 18.367 1.00 75.44 98 ASP A C 1
ATOM 720 O O . ASP A 1 98 ? -17.497 -21.007 18.110 1.00 75.44 98 ASP A O 1
ATOM 724 N N . GLN A 1 99 ? -19.176 -19.601 17.632 1.00 62.91 99 GLN A N 1
ATOM 725 C CA . GLN A 1 99 ? -18.541 -18.937 16.480 1.00 62.91 99 GLN A CA 1
ATOM 726 C C . GLN A 1 99 ? -18.057 -17.513 16.792 1.00 62.91 99 GLN A C 1
ATOM 728 O O . GLN A 1 99 ? -18.156 -16.597 15.970 1.00 62.91 99 GLN A O 1
ATOM 733 N N . ARG A 1 100 ? -17.493 -17.294 17.984 1.00 64.69 100 ARG A N 1
ATOM 734 C CA . ARG A 1 100 ? -16.911 -15.991 18.343 1.00 64.69 100 ARG A CA 1
ATOM 735 C C . ARG A 1 100 ? -15.707 -15.674 17.455 1.00 64.69 100 ARG A C 1
ATOM 737 O O . ARG A 1 100 ? -14.653 -16.299 17.560 1.00 64.69 100 ARG A O 1
ATOM 744 N N . VAL A 1 101 ? -15.829 -14.636 16.631 1.00 61.00 101 VAL A N 1
ATOM 745 C CA . VAL A 1 101 ? -14.668 -14.005 15.997 1.00 61.00 101 VAL A CA 1
ATOM 746 C C . VAL A 1 101 ? -14.078 -13.020 16.998 1.00 61.00 101 VAL A C 1
ATOM 748 O O . VAL A 1 101 ? -14.588 -11.913 17.184 1.00 61.00 101 VAL A O 1
ATOM 751 N N . THR A 1 102 ? -12.995 -13.416 17.663 1.00 58.59 102 THR A N 1
ATOM 752 C CA . THR A 1 102 ? -12.247 -12.508 18.535 1.00 58.59 102 THR A CA 1
ATOM 753 C C . THR A 1 102 ? -11.525 -11.485 17.668 1.00 58.59 102 THR A C 1
ATOM 755 O O . THR A 1 102 ? -10.454 -11.749 17.119 1.00 58.59 102 THR A O 1
ATOM 758 N N . VAL A 1 103 ? -12.113 -10.299 17.526 1.00 56.38 103 VAL A N 1
ATOM 759 C CA . VAL A 1 103 ? -11.416 -9.158 16.937 1.00 56.38 103 VAL A CA 1
ATOM 760 C C . VAL A 1 103 ? -10.393 -8.701 17.966 1.00 56.38 103 VAL A C 1
ATOM 762 O O . VAL A 1 103 ? -10.720 -7.979 18.905 1.00 56.38 103 VAL A O 1
ATOM 765 N N . VAL A 1 104 ? -9.148 -9.158 17.821 1.00 53.31 104 VAL A N 1
ATOM 766 C CA . VAL A 1 104 ? -8.029 -8.568 18.558 1.00 53.31 104 VAL A CA 1
ATOM 767 C C . VAL A 1 104 ? -8.010 -7.092 18.158 1.00 53.31 104 VAL A C 1
ATOM 769 O O . VAL A 1 104 ? -7.852 -6.820 16.962 1.00 53.31 104 VAL A O 1
ATOM 772 N N . PRO A 1 105 ? -8.218 -6.143 19.096 1.00 50.72 105 PRO A N 1
ATOM 773 C CA . PRO A 1 105 ? -8.137 -4.728 18.775 1.00 50.72 105 PRO A CA 1
ATOM 774 C C . PRO A 1 105 ? -6.816 -4.512 18.056 1.00 50.72 105 PRO A C 1
ATOM 776 O O . PRO A 1 105 ? -5.784 -4.996 18.534 1.00 50.72 105 PRO A O 1
ATOM 779 N N . ALA A 1 106 ? -6.845 -3.849 16.895 1.00 49.56 106 ALA A N 1
ATOM 780 C CA . ALA A 1 106 ? -5.613 -3.442 16.242 1.00 49.56 106 ALA A CA 1
ATOM 781 C C . ALA A 1 106 ? -4.799 -2.729 17.318 1.00 49.56 106 ALA A C 1
ATOM 783 O O . ALA A 1 106 ? -5.267 -1.726 17.857 1.00 49.56 106 ALA A O 1
ATOM 784 N N . GLN A 1 107 ? -3.663 -3.313 17.722 1.00 43.50 107 GLN A N 1
ATOM 785 C CA . GLN A 1 107 ? -2.830 -2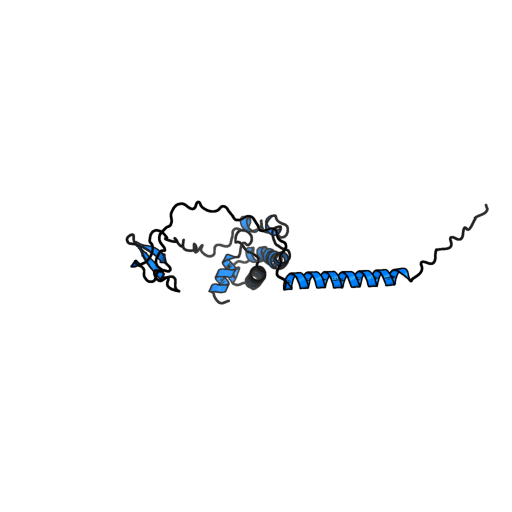.679 18.726 1.00 43.50 107 GLN A CA 1
ATOM 786 C C . GLN A 1 107 ? -2.544 -1.286 18.188 1.00 43.50 107 GLN A C 1
ATOM 788 O O . GLN A 1 107 ? -1.865 -1.142 17.169 1.00 43.50 107 GLN A O 1
ATOM 793 N N . THR A 1 108 ? -3.084 -0.273 18.859 1.00 42.47 108 THR A N 1
ATOM 794 C CA . THR A 1 108 ? -2.674 1.113 18.721 1.00 42.47 108 THR A CA 1
ATOM 795 C C . THR A 1 108 ? -1.243 1.163 19.226 1.00 42.47 108 THR A C 1
ATOM 797 O O . THR A 1 108 ? -0.969 1.522 20.364 1.00 42.47 108 THR A O 1
ATOM 800 N N . SER A 1 109 ? -0.306 0.693 18.400 1.00 43.88 109 SER A N 1
ATOM 801 C CA . SER A 1 109 ? 1.105 0.932 18.633 1.00 43.88 109 SER A CA 1
ATOM 802 C C . SER A 1 109 ? 1.263 2.443 18.524 1.00 43.88 109 SER A C 1
ATOM 804 O O . SER A 1 109 ? 1.045 2.979 17.437 1.00 43.88 109 SER A O 1
ATOM 806 N N . PRO A 1 110 ? 1.551 3.140 19.634 1.00 46.25 110 PRO A N 1
ATOM 807 C CA . PRO A 1 110 ? 1.638 4.593 19.638 1.00 46.25 110 PRO A CA 1
ATOM 808 C C . PRO A 1 110 ? 2.732 4.991 18.663 1.00 46.25 110 PRO A C 1
ATOM 810 O O . PRO A 1 110 ? 3.851 4.558 18.905 1.00 46.25 110 PRO A O 1
ATOM 813 N N . ASP A 1 111 ? 2.390 5.721 17.589 1.00 53.22 111 ASP A N 1
ATOM 814 C CA . ASP A 1 111 ? 3.234 6.424 16.595 1.00 53.22 111 ASP A CA 1
ATOM 815 C C . ASP A 1 111 ? 4.739 6.095 16.620 1.00 53.22 111 ASP A C 1
ATOM 817 O O . ASP A 1 111 ? 5.614 6.968 16.643 1.00 53.22 111 ASP A O 1
ATOM 821 N N . ARG A 1 112 ? 5.092 4.808 16.666 1.00 58.41 112 ARG A N 1
ATOM 822 C CA . ARG A 1 112 ? 6.473 4.412 16.894 1.00 58.41 112 ARG A CA 1
ATOM 823 C C . ARG A 1 112 ? 7.064 4.321 15.521 1.00 58.41 112 ARG A C 1
ATOM 825 O O . ARG A 1 112 ? 6.799 3.371 14.787 1.00 58.41 112 ARG A O 1
ATOM 832 N N . LYS A 1 113 ? 7.848 5.344 15.194 1.00 59.34 113 LYS A N 1
ATOM 833 C CA . LYS A 1 113 ? 8.657 5.389 13.985 1.00 59.34 113 LYS A CA 1
ATOM 834 C C . LYS A 1 113 ? 9.260 3.997 13.754 1.00 59.34 113 LYS A C 1
ATOM 836 O O . LYS A 1 113 ? 9.906 3.473 14.671 1.00 59.34 113 LYS A O 1
ATOM 841 N N . PRO A 1 114 ? 8.986 3.366 12.602 1.00 66.06 114 PRO A N 1
ATOM 842 C CA . PRO A 1 114 ? 9.387 1.992 12.388 1.00 66.06 114 PRO A CA 1
ATOM 843 C C . PRO A 1 114 ? 10.915 1.904 12.468 1.00 66.06 114 PRO A C 1
ATOM 845 O O . PRO A 1 114 ? 11.631 2.804 12.022 1.00 66.06 114 PRO A O 1
ATOM 848 N N . ASP A 1 115 ? 11.409 0.852 13.121 1.00 69.12 115 ASP A N 1
ATOM 849 C CA . ASP A 1 115 ? 12.841 0.651 13.337 1.00 69.12 115 ASP A CA 1
ATOM 850 C C . ASP A 1 115 ? 13.563 0.607 11.983 1.00 69.12 115 ASP A C 1
ATOM 852 O O . ASP A 1 115 ? 13.287 -0.253 11.142 1.00 69.12 115 ASP A O 1
ATOM 856 N N . ALA A 1 116 ? 14.496 1.540 11.776 1.00 66.00 116 ALA A N 1
ATOM 857 C CA . ALA A 1 116 ? 15.230 1.685 10.525 1.00 66.00 116 ALA A CA 1
ATOM 858 C C . ALA A 1 116 ? 15.925 0.379 10.106 1.00 66.00 116 ALA A C 1
ATOM 860 O O . ALA A 1 116 ? 15.987 0.074 8.916 1.00 66.00 116 ALA A O 1
ATOM 861 N N . SER A 1 117 ? 16.380 -0.432 11.066 1.00 65.75 117 SER A N 1
ATOM 862 C CA . SER A 1 117 ? 17.019 -1.722 10.784 1.00 65.75 117 SER A CA 1
ATOM 863 C C . SER A 1 117 ? 16.067 -2.738 10.135 1.00 65.75 117 SER A C 1
ATOM 865 O O . SER A 1 117 ? 16.496 -3.534 9.300 1.00 65.75 117 SER A O 1
ATOM 867 N N . ARG A 1 118 ? 14.762 -2.678 10.441 1.00 70.25 118 ARG A N 1
ATOM 868 C CA . ARG A 1 118 ? 13.725 -3.521 9.817 1.00 70.25 118 ARG A CA 1
ATOM 869 C C . ARG A 1 118 ? 13.260 -2.998 8.459 1.00 70.25 118 ARG A C 1
ATOM 871 O O . ARG A 1 118 ? 12.821 -3.797 7.631 1.00 70.25 118 ARG A O 1
ATOM 878 N N . CYS A 1 119 ? 13.365 -1.691 8.233 1.00 69.94 119 CYS A N 1
ATOM 879 C CA . CYS A 1 119 ? 12.883 -1.043 7.012 1.00 69.94 119 CYS A CA 1
ATOM 880 C C . CYS A 1 119 ? 13.903 -1.026 5.880 1.00 69.94 119 CYS A C 1
ATOM 882 O O . CYS A 1 119 ? 13.548 -1.197 4.719 1.00 69.94 119 CYS A O 1
ATOM 884 N N . LEU A 1 120 ? 15.193 -0.921 6.199 1.00 62.66 120 LEU A N 1
ATOM 885 C CA . LEU A 1 120 ? 16.254 -0.855 5.190 1.00 62.66 120 LEU A CA 1
ATOM 886 C C . LEU A 1 120 ? 16.473 -2.169 4.411 1.00 62.66 120 LEU A C 1
ATOM 888 O O . LEU A 1 120 ? 17.225 -2.171 3.437 1.00 62.66 120 LEU A O 1
ATOM 892 N N . GLY A 1 121 ? 15.805 -3.264 4.796 1.00 56.47 121 GLY A N 1
ATOM 893 C CA . GLY A 1 121 ? 15.765 -4.524 4.042 1.00 56.47 121 GLY A CA 1
ATOM 894 C C . GLY A 1 121 ? 14.826 -4.517 2.823 1.00 56.47 121 GLY A C 1
ATOM 895 O O . GLY A 1 121 ? 14.851 -5.465 2.039 1.00 56.47 121 GLY A O 1
ATOM 896 N N . ALA A 1 122 ? 14.011 -3.470 2.649 1.00 54.28 122 ALA A N 1
ATOM 897 C CA . ALA A 1 122 ? 13.084 -3.286 1.526 1.00 54.28 122 ALA A CA 1
ATOM 898 C C . ALA A 1 122 ? 13.614 -2.291 0.470 1.00 54.28 122 ALA A C 1
ATOM 900 O O . ALA A 1 122 ? 12.857 -1.532 -0.122 1.00 54.28 122 ALA A O 1
ATOM 901 N N . GLN A 1 123 ? 14.929 -2.255 0.235 1.00 56.03 123 GLN A N 1
ATOM 902 C CA . GLN A 1 123 ? 15.501 -1.403 -0.813 1.00 56.03 123 GLN A CA 1
ATOM 903 C C . GLN A 1 123 ? 15.126 -1.891 -2.228 1.00 56.03 123 GLN A C 1
ATOM 905 O O . GLN A 1 123 ? 14.942 -3.100 -2.420 1.00 56.03 123 GLN A O 1
ATOM 910 N N . PRO A 1 124 ? 15.074 -0.991 -3.232 1.00 53.06 124 PRO A N 1
ATOM 911 C CA . PRO A 1 124 ? 14.932 -1.364 -4.639 1.00 53.06 124 PRO A CA 1
ATOM 912 C C . PRO A 1 124 ? 15.999 -2.396 -5.038 1.00 53.06 124 PRO A C 1
ATOM 914 O O . PRO A 1 124 ? 17.192 -2.179 -4.839 1.00 53.06 124 PRO A O 1
ATOM 917 N N . GLY A 1 125 ? 15.569 -3.552 -5.552 1.00 53.59 125 GLY A N 1
ATOM 918 C CA . GLY A 1 125 ? 16.450 -4.684 -5.883 1.00 53.59 125 GLY A CA 1
ATOM 919 C C . GLY A 1 125 ? 16.781 -5.636 -4.722 1.00 53.59 125 GLY A C 1
ATOM 920 O O . GLY A 1 125 ? 17.359 -6.698 -4.958 1.00 53.59 125 GLY A O 1
ATOM 921 N N . GLY A 1 126 ? 16.376 -5.315 -3.489 1.00 60.12 126 GLY A N 1
ATOM 922 C CA . GLY A 1 126 ? 16.428 -6.233 -2.351 1.00 60.12 126 GLY A CA 1
ATOM 923 C C . GLY A 1 126 ? 15.462 -7.411 -2.511 1.00 60.12 126 GLY A C 1
ATOM 924 O O . GLY A 1 126 ? 14.539 -7.368 -3.322 1.00 60.12 126 GLY A O 1
ATOM 925 N N . VAL A 1 127 ? 15.639 -8.461 -1.702 1.00 59.00 127 VAL A N 1
ATOM 926 C CA . VAL A 1 127 ? 14.848 -9.712 -1.772 1.00 59.00 127 VAL A CA 1
ATOM 927 C C . VAL A 1 127 ? 13.331 -9.451 -1.741 1.00 59.00 127 VAL A C 1
ATOM 929 O O . VAL A 1 127 ? 12.560 -10.184 -2.350 1.00 59.00 127 VAL A O 1
ATOM 932 N N . ARG A 1 128 ? 12.892 -8.363 -1.090 1.00 57.44 128 ARG A N 1
ATOM 933 C CA . ARG A 1 128 ? 11.479 -7.954 -1.006 1.00 57.44 128 ARG A CA 1
ATOM 934 C C . ARG A 1 128 ? 10.925 -7.274 -2.266 1.00 57.44 128 ARG A C 1
ATOM 936 O O . ARG A 1 128 ? 9.722 -7.341 -2.481 1.00 57.44 128 ARG A O 1
ATOM 943 N N . ALA A 1 129 ? 11.769 -6.661 -3.098 1.00 55.34 129 ALA A N 1
ATOM 944 C CA . ALA A 1 129 ? 11.361 -5.993 -4.339 1.00 55.34 129 ALA A CA 1
ATOM 945 C C . ALA A 1 129 ? 11.182 -6.967 -5.523 1.00 55.34 129 ALA A C 1
ATOM 947 O O . ALA A 1 129 ? 10.638 -6.595 -6.560 1.00 55.34 129 ALA A O 1
ATOM 948 N N . GLN A 1 130 ? 11.625 -8.223 -5.382 1.00 56.22 130 GLN A N 1
ATOM 949 C CA . GLN A 1 130 ? 11.663 -9.213 -6.469 1.00 56.22 130 GLN A CA 1
ATOM 950 C C . GLN A 1 130 ? 10.357 -10.015 -6.652 1.00 56.22 130 GLN A C 1
ATOM 952 O O . GLN A 1 130 ? 10.323 -10.944 -7.451 1.00 56.22 130 GLN A O 1
ATOM 957 N N . GLY A 1 131 ? 9.278 -9.674 -5.935 1.00 62.19 131 GLY A N 1
ATOM 958 C CA . GLY A 1 131 ? 8.027 -10.451 -5.933 1.00 62.19 131 GLY A CA 1
ATOM 959 C C . GLY A 1 131 ? 6.822 -9.806 -6.624 1.00 62.19 131 GLY A C 1
ATOM 960 O O . GLY A 1 131 ? 5.737 -10.380 -6.584 1.00 62.19 131 GLY A O 1
ATOM 961 N N . PHE A 1 132 ? 6.955 -8.611 -7.205 1.00 69.12 132 PHE A N 1
ATOM 962 C CA . PHE A 1 132 ? 5.804 -7.888 -7.753 1.00 69.12 132 PHE A CA 1
ATOM 963 C C . PHE A 1 132 ? 5.518 -8.274 -9.210 1.00 69.12 132 PHE A C 1
ATOM 965 O O . PHE A 1 132 ? 6.432 -8.367 -10.028 1.00 69.12 132 PHE A O 1
ATOM 972 N N . LEU A 1 133 ? 4.235 -8.448 -9.552 1.00 69.94 133 LEU A N 1
ATOM 973 C CA . LEU A 1 133 ? 3.793 -8.550 -10.948 1.00 69.94 133 LEU A CA 1
ATOM 974 C C . LEU A 1 133 ? 4.163 -7.261 -11.702 1.00 69.94 133 LEU A C 1
ATOM 976 O O . LEU A 1 133 ? 4.211 -6.190 -11.100 1.00 69.94 133 LEU A O 1
ATOM 980 N N . GLY A 1 134 ? 4.390 -7.337 -13.017 1.00 74.56 134 GLY A N 1
ATOM 981 C CA . GLY A 1 134 ? 4.891 -6.201 -13.808 1.00 74.56 134 GLY A CA 1
ATOM 982 C C . GLY A 1 134 ? 4.076 -4.906 -13.656 1.00 74.56 134 GLY A C 1
ATOM 983 O O . GLY A 1 134 ? 4.661 -3.835 -13.540 1.00 74.56 134 GLY A O 1
ATOM 984 N N . ALA A 1 135 ? 2.745 -5.005 -13.553 1.00 75.69 135 ALA A N 1
ATOM 985 C CA . ALA A 1 135 ? 1.858 -3.857 -13.324 1.00 75.69 135 ALA A CA 1
ATOM 986 C C . ALA A 1 135 ? 1.987 -3.243 -11.913 1.00 75.69 135 ALA A C 1
ATOM 988 O O . ALA A 1 135 ? 1.754 -2.054 -11.718 1.00 75.69 135 ALA A O 1
ATOM 989 N N . CYS A 1 136 ? 2.388 -4.048 -10.930 1.00 80.50 136 CYS A N 1
ATOM 990 C CA . CYS A 1 136 ? 2.582 -3.641 -9.540 1.00 80.50 136 CYS A CA 1
ATOM 991 C C . CYS A 1 136 ? 3.966 -3.039 -9.296 1.00 80.50 136 CYS A C 1
ATOM 993 O O . CYS A 1 136 ? 4.167 -2.319 -8.322 1.00 80.50 136 CYS A O 1
ATOM 995 N N . PHE A 1 137 ? 4.931 -3.373 -10.153 1.00 85.12 137 PHE A N 1
ATOM 996 C CA . PHE A 1 137 ? 6.344 -3.110 -9.922 1.00 85.12 137 PHE A CA 1
ATOM 997 C C . PHE A 1 137 ? 6.662 -1.614 -9.867 1.00 85.12 137 PHE A C 1
ATOM 999 O O . PHE A 1 137 ? 7.357 -1.171 -8.956 1.00 85.12 137 PHE A O 1
ATOM 1006 N N . GLU A 1 138 ? 6.138 -0.829 -10.810 1.00 88.12 138 GLU A N 1
ATOM 1007 C CA . GLU A 1 138 ? 6.414 0.608 -10.887 1.00 88.12 138 GLU A CA 1
ATOM 1008 C C . GLU A 1 138 ? 5.899 1.387 -9.660 1.00 88.12 138 GLU A C 1
ATOM 1010 O O . GLU A 1 138 ? 6.725 2.014 -8.988 1.00 88.12 138 GLU A O 1
ATOM 1015 N N . PRO A 1 139 ? 4.596 1.349 -9.297 1.00 91.19 139 PRO A N 1
ATOM 1016 C CA . PRO A 1 139 ? 4.105 2.143 -8.171 1.00 91.19 139 PRO A CA 1
ATOM 1017 C C . PRO A 1 139 ? 4.757 1.730 -6.850 1.00 91.19 139 PRO A C 1
ATOM 1019 O O . PRO A 1 139 ? 5.090 2.577 -6.024 1.00 91.19 139 PRO A O 1
ATOM 1022 N N . PHE A 1 140 ? 4.988 0.435 -6.653 1.00 91.25 140 PHE A N 1
ATOM 1023 C CA . PHE A 1 140 ? 5.562 -0.078 -5.418 1.00 91.25 140 PHE A CA 1
ATOM 1024 C C . PHE A 1 140 ? 7.051 0.212 -5.276 1.00 91.25 140 PHE A C 1
ATOM 1026 O O . PHE A 1 140 ? 7.469 0.618 -4.194 1.00 91.25 140 PHE A O 1
ATOM 1033 N N . ASN A 1 141 ? 7.850 0.110 -6.339 1.00 89.38 141 ASN A N 1
ATOM 1034 C CA . ASN A 1 141 ? 9.244 0.546 -6.252 1.00 89.38 141 ASN A CA 1
ATOM 1035 C C . ASN A 1 141 ? 9.357 2.049 -6.035 1.00 89.38 141 ASN A C 1
ATOM 1037 O O . ASN A 1 141 ? 10.137 2.473 -5.188 1.00 89.38 141 ASN A O 1
ATOM 1041 N N . ALA A 1 142 ? 8.533 2.843 -6.722 1.00 91.19 142 ALA A N 1
ATOM 1042 C CA . ALA A 1 142 ? 8.491 4.279 -6.485 1.00 91.19 142 ALA A CA 1
ATOM 1043 C C . ALA A 1 142 ? 8.113 4.598 -5.026 1.00 91.19 142 ALA A C 1
ATOM 1045 O O . ALA A 1 142 ? 8.643 5.545 -4.454 1.00 91.19 142 ALA A O 1
ATOM 1046 N N . ALA A 1 143 ? 7.233 3.810 -4.395 1.00 93.31 143 ALA A N 1
ATOM 1047 C CA . ALA A 1 143 ? 6.924 3.958 -2.973 1.00 93.31 143 ALA A CA 1
ATOM 1048 C C . ALA A 1 143 ? 8.131 3.595 -2.088 1.00 93.31 143 ALA A C 1
ATOM 1050 O O . ALA A 1 143 ? 8.479 4.357 -1.185 1.00 93.31 143 ALA A O 1
ATOM 1051 N N . LEU A 1 144 ? 8.815 2.480 -2.369 1.00 90.12 144 LEU A N 1
ATOM 1052 C CA . LEU A 1 144 ? 10.011 2.056 -1.627 1.00 90.12 144 LEU A CA 1
ATOM 1053 C C . LEU A 1 144 ? 11.147 3.087 -1.698 1.00 90.12 144 LEU A C 1
ATOM 1055 O O . LEU A 1 144 ? 11.846 3.305 -0.710 1.00 90.12 144 LEU A O 1
ATOM 1059 N N . GLU A 1 145 ? 11.302 3.782 -2.826 1.00 90.81 145 GLU A N 1
ATOM 1060 C CA . GLU A 1 145 ? 12.280 4.867 -2.979 1.00 90.81 145 GLU A CA 1
ATOM 1061 C C . GLU A 1 145 ? 12.026 6.060 -2.040 1.00 90.81 145 GLU A C 1
ATOM 1063 O O . GLU A 1 145 ? 12.960 6.796 -1.710 1.00 90.81 145 GLU A O 1
ATOM 1068 N N . LEU A 1 146 ? 10.790 6.246 -1.563 1.00 93.25 146 LEU A N 1
ATOM 1069 C CA . LEU A 1 146 ? 10.433 7.321 -0.631 1.00 93.25 146 LEU A CA 1
ATOM 1070 C C . LEU A 1 146 ? 10.666 6.943 0.840 1.00 93.25 146 LEU A C 1
ATOM 1072 O O . LEU A 1 146 ? 10.813 7.836 1.681 1.00 93.25 146 LEU A O 1
ATOM 1076 N N . GLU A 1 147 ? 10.755 5.652 1.175 1.00 91.31 147 GLU A N 1
ATOM 1077 C CA . GLU A 1 147 ? 10.921 5.194 2.563 1.00 91.31 147 GLU A CA 1
ATOM 1078 C C . GLU A 1 147 ? 12.187 5.734 3.253 1.00 91.31 147 GLU A C 1
ATOM 1080 O O . GLU A 1 147 ? 12.088 6.145 4.413 1.00 91.31 147 GLU A O 1
ATOM 1085 N N . PRO A 1 148 ? 13.363 5.843 2.598 1.00 89.88 148 PRO A N 1
ATOM 1086 C CA . PRO A 1 148 ? 14.538 6.461 3.211 1.00 89.88 148 PRO A CA 1
ATOM 1087 C C . PRO A 1 148 ? 14.325 7.924 3.616 1.00 89.88 148 PRO A C 1
ATOM 1089 O O . PRO A 1 148 ? 14.900 8.377 4.608 1.00 89.88 148 PRO A O 1
ATOM 1092 N N . ALA A 1 149 ? 13.517 8.677 2.865 1.00 90.56 149 ALA A N 1
ATOM 1093 C CA . ALA A 1 149 ? 13.184 10.057 3.207 1.00 90.56 149 ALA A CA 1
ATOM 1094 C C . ALA A 1 149 ? 12.209 10.109 4.394 1.00 90.56 149 ALA A C 1
ATOM 1096 O O . ALA A 1 149 ? 12.427 10.883 5.329 1.00 90.56 149 ALA A O 1
ATOM 1097 N N . LEU A 1 150 ? 11.201 9.231 4.415 1.00 91.50 150 LEU A N 1
ATOM 1098 C CA . LEU A 1 150 ? 10.266 9.092 5.539 1.00 91.50 150 LEU A CA 1
ATOM 1099 C C . LEU A 1 150 ? 10.981 8.673 6.834 1.00 91.50 150 LEU A C 1
ATOM 1101 O O . LEU A 1 150 ? 10.735 9.249 7.892 1.00 91.50 150 LEU A O 1
ATOM 1105 N N . LEU A 1 151 ? 11.945 7.751 6.746 1.00 90.75 151 LEU A N 1
ATOM 1106 C CA . LEU A 1 151 ? 12.797 7.336 7.868 1.00 90.75 151 LEU A CA 1
ATOM 1107 C C . LEU A 1 151 ? 13.643 8.481 8.432 1.00 90.75 151 LEU A C 1
ATOM 1109 O O . LEU A 1 151 ? 13.962 8.473 9.620 1.00 90.75 151 LEU A O 1
ATOM 1113 N N . LYS A 1 15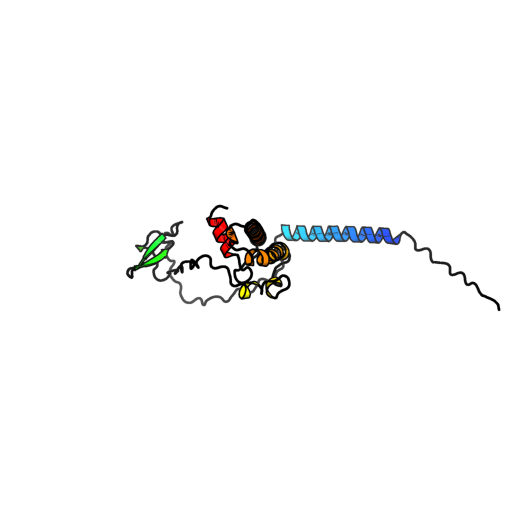2 ? 14.019 9.473 7.623 1.00 89.56 152 LYS A N 1
ATOM 1114 C CA . LYS A 1 152 ? 14.796 10.631 8.089 1.00 89.56 152 LYS A CA 1
ATOM 1115 C C . LYS A 1 152 ? 13.921 11.734 8.686 1.00 89.56 152 LYS A C 1
ATOM 1117 O O . LYS A 1 152 ? 14.432 12.512 9.486 1.00 89.56 152 LYS A O 1
ATOM 1122 N N . SER A 1 153 ? 12.627 11.783 8.363 1.00 91.00 153 SER A N 1
ATOM 1123 C CA . SER A 1 153 ? 11.720 12.812 8.888 1.00 91.00 153 SER A CA 1
ATOM 1124 C C . SER A 1 153 ? 11.508 12.681 10.401 1.00 91.00 153 SER A C 1
ATOM 1126 O O . SER A 1 153 ? 11.393 11.570 10.922 1.00 91.00 153 SER A O 1
ATOM 1128 N N . ALA A 1 154 ? 11.451 13.807 11.118 1.00 88.62 154 ALA A N 1
ATOM 1129 C CA . ALA A 1 154 ? 11.092 13.829 12.540 1.00 88.62 154 ALA A CA 1
ATOM 1130 C C . ALA A 1 154 ? 9.609 13.479 12.749 1.00 88.62 154 ALA A C 1
ATOM 1132 O O . ALA A 1 154 ? 9.280 12.736 13.668 1.00 88.62 154 ALA A O 1
ATOM 1133 N N . ASP A 1 155 ? 8.756 13.955 11.843 1.00 90.00 155 ASP A N 1
ATOM 1134 C CA . ASP A 1 155 ? 7.337 13.632 11.761 1.00 90.00 155 ASP A CA 1
ATOM 1135 C C . ASP A 1 155 ? 7.018 13.258 10.304 1.00 90.00 155 ASP A C 1
ATOM 1137 O O . ASP A 1 155 ? 6.939 14.136 9.445 1.00 90.00 155 ASP A O 1
ATOM 1141 N N . PRO A 1 156 ? 6.938 11.964 9.957 1.00 87.69 156 PRO A N 1
ATOM 1142 C CA . PRO A 1 156 ? 6.656 11.553 8.587 1.00 87.69 156 PRO A CA 1
ATOM 1143 C C . PRO A 1 156 ? 5.223 11.905 8.160 1.00 87.69 156 PRO A C 1
ATOM 1145 O O . PRO A 1 156 ? 5.022 12.219 6.987 1.00 87.69 156 PRO A O 1
ATOM 1148 N N . ALA A 1 157 ? 4.252 11.921 9.081 1.00 88.81 157 ALA A N 1
ATOM 1149 C CA . ALA A 1 157 ? 2.834 12.109 8.772 1.00 88.81 157 ALA A CA 1
ATOM 1150 C C . ALA A 1 157 ? 2.498 13.504 8.241 1.00 88.81 157 ALA A C 1
ATOM 1152 O O . ALA A 1 157 ? 1.569 13.666 7.453 1.00 88.81 157 ALA A O 1
ATOM 1153 N N . SER A 1 158 ? 3.263 14.522 8.623 1.00 87.06 158 SER A N 1
ATOM 1154 C CA . SER A 1 158 ? 3.066 15.887 8.129 1.00 87.06 158 SER A CA 1
ATOM 1155 C C . SER A 1 158 ? 3.767 16.186 6.798 1.00 87.06 158 SER A C 1
ATOM 1157 O O . SER A 1 158 ? 3.684 17.311 6.306 1.00 87.06 158 SER A O 1
ATOM 1159 N N . THR A 1 159 ? 4.450 15.214 6.183 1.00 91.62 159 THR A N 1
ATOM 1160 C CA . THR A 1 159 ? 5.241 15.460 4.965 1.00 91.62 159 THR A CA 1
ATOM 1161 C C . THR A 1 159 ? 4.463 15.198 3.673 1.00 91.62 159 THR A C 1
ATOM 1163 O O . THR A 1 159 ? 3.737 14.214 3.553 1.00 91.62 159 THR A O 1
ATOM 1166 N N . ALA A 1 160 ? 4.717 16.008 2.637 1.00 93.88 160 ALA A N 1
ATOM 1167 C CA . ALA A 1 160 ? 4.232 15.736 1.276 1.00 93.88 160 ALA A CA 1
ATOM 1168 C C . ALA A 1 160 ? 4.763 14.398 0.720 1.00 93.88 160 ALA A C 1
ATOM 1170 O O . ALA A 1 160 ? 4.125 13.746 -0.106 1.00 93.88 160 ALA A O 1
ATOM 1171 N N . THR A 1 161 ? 5.931 13.960 1.200 1.00 94.56 161 THR A N 1
ATOM 1172 C CA . THR A 1 161 ? 6.501 12.647 0.884 1.00 94.56 161 THR A CA 1
ATOM 1173 C C . THR A 1 161 ? 5.588 11.512 1.342 1.00 94.56 161 THR A C 1
ATOM 1175 O O . THR A 1 161 ? 5.432 10.543 0.604 1.00 94.56 161 THR A O 1
ATOM 1178 N N . ALA A 1 162 ? 4.956 11.627 2.516 1.00 94.31 162 ALA A N 1
ATOM 1179 C CA . ALA A 1 162 ? 4.039 10.605 3.017 1.00 94.31 162 ALA A CA 1
ATOM 1180 C C . ALA A 1 162 ? 2.762 10.519 2.180 1.00 94.31 162 ALA A C 1
ATOM 1182 O O . ALA A 1 162 ? 2.341 9.420 1.837 1.00 94.31 162 ALA A O 1
ATOM 1183 N N . GLN A 1 163 ? 2.202 11.658 1.766 1.00 94.94 163 GLN A N 1
ATOM 1184 C CA . GLN A 1 163 ? 1.058 11.681 0.846 1.00 94.94 163 GLN A CA 1
ATOM 1185 C C . GLN A 1 163 ? 1.404 10.987 -0.474 1.00 94.94 163 GLN A C 1
ATOM 1187 O O . GLN A 1 163 ? 0.729 10.046 -0.883 1.00 94.94 163 GLN A O 1
ATOM 1192 N N . ARG A 1 164 ? 2.538 11.357 -1.084 1.00 96.44 164 ARG A N 1
ATOM 1193 C CA . ARG A 1 164 ? 2.997 10.738 -2.335 1.00 96.44 164 ARG A CA 1
ATOM 1194 C C . ARG A 1 164 ? 3.254 9.237 -2.190 1.00 96.44 164 ARG A C 1
ATOM 1196 O O . ARG A 1 164 ? 2.949 8.477 -3.106 1.00 96.44 164 ARG A O 1
ATOM 1203 N N . TYR A 1 165 ? 3.809 8.810 -1.059 1.00 95.81 165 TYR A N 1
ATOM 1204 C CA . TYR A 1 165 ? 3.988 7.397 -0.736 1.00 95.81 165 TYR A CA 1
ATOM 1205 C C . TYR A 1 165 ? 2.641 6.665 -0.695 1.00 95.81 165 TYR A C 1
ATOM 1207 O O . TYR A 1 165 ? 2.471 5.655 -1.374 1.00 95.81 165 TYR A O 1
ATOM 1215 N N . CYS A 1 166 ? 1.655 7.207 0.018 1.00 95.75 166 CYS A N 1
ATOM 1216 C CA . CYS A 1 166 ? 0.336 6.591 0.139 1.00 95.75 166 CYS A CA 1
ATOM 1217 C C . CYS A 1 166 ? -0.446 6.564 -1.178 1.00 95.75 166 CYS A C 1
ATOM 1219 O O . CYS A 1 166 ? -1.127 5.574 -1.457 1.00 95.75 166 CYS A O 1
ATOM 1221 N N . ASP A 1 167 ? -0.282 7.571 -2.036 1.00 95.81 167 ASP A N 1
ATOM 1222 C CA . ASP A 1 167 ? -0.852 7.573 -3.387 1.00 95.81 167 ASP A CA 1
ATOM 1223 C C . ASP A 1 167 ? -0.282 6.449 -4.259 1.00 95.81 167 ASP A C 1
ATOM 1225 O O . ASP A 1 167 ? -1.002 5.839 -5.052 1.00 95.81 167 ASP A O 1
ATOM 1229 N N . LEU A 1 168 ? 1.020 6.178 -4.145 1.00 95.81 168 LEU A N 1
ATOM 1230 C CA . LEU A 1 168 ? 1.688 5.112 -4.892 1.00 95.81 168 LEU A CA 1
ATOM 1231 C C . LEU A 1 168 ? 1.251 3.730 -4.398 1.00 95.81 168 LEU A C 1
ATOM 1233 O O . LEU A 1 168 ? 0.909 2.871 -5.212 1.00 95.81 168 LEU A O 1
ATOM 1237 N N . ILE A 1 169 ? 1.171 3.541 -3.077 1.00 94.88 169 ILE A N 1
ATOM 1238 C CA . ILE A 1 169 ? 0.608 2.322 -2.483 1.00 94.88 169 ILE A CA 1
ATOM 1239 C C . ILE A 1 169 ? -0.830 2.107 -2.967 1.00 94.88 169 ILE A C 1
ATOM 1241 O O . ILE A 1 169 ? -1.172 1.018 -3.424 1.00 94.88 169 ILE A O 1
ATOM 1245 N N . THR A 1 170 ? -1.657 3.153 -2.933 1.00 94.00 170 THR A N 1
ATOM 1246 C CA . THR A 1 170 ? -3.061 3.082 -3.361 1.00 94.00 170 THR A CA 1
ATOM 1247 C C . THR A 1 170 ? -3.183 2.718 -4.836 1.00 94.00 170 THR A C 1
ATOM 1249 O O . THR A 1 170 ? -3.989 1.856 -5.177 1.00 94.00 170 THR A O 1
ATOM 1252 N N . ARG A 1 171 ? -2.353 3.302 -5.710 1.00 92.88 171 ARG A N 1
ATOM 1253 C CA . ARG A 1 171 ? -2.318 2.952 -7.139 1.00 92.88 171 ARG A CA 1
ATOM 1254 C C . ARG A 1 171 ? -1.982 1.483 -7.373 1.00 92.88 171 ARG A C 1
ATOM 1256 O O . ARG A 1 171 ? -2.653 0.837 -8.170 1.00 92.88 171 ARG A O 1
ATOM 1263 N N . GLY A 1 172 ? -0.990 0.944 -6.663 1.00 91.19 172 GLY A N 1
ATOM 1264 C CA . GLY A 1 172 ? -0.678 -0.484 -6.748 1.00 91.19 172 GLY A CA 1
ATOM 1265 C C . GLY A 1 172 ? -1.844 -1.353 -6.267 1.00 91.19 172 GLY A C 1
ATOM 1266 O O . GLY A 1 172 ? -2.236 -2.289 -6.955 1.00 91.19 172 GLY A O 1
ATOM 1267 N N . VAL A 1 173 ? -2.473 -1.008 -5.140 1.00 91.12 173 VAL A N 1
ATOM 1268 C CA . VAL A 1 173 ? -3.634 -1.756 -4.622 1.00 91.12 173 VAL A CA 1
ATOM 1269 C C . VAL A 1 173 ? -4.825 -1.718 -5.582 1.00 91.12 173 VAL A C 1
ATOM 1271 O O . VAL A 1 173 ? -5.446 -2.749 -5.830 1.00 91.12 173 VAL A O 1
ATOM 1274 N N . GLN A 1 174 ? -5.119 -0.563 -6.181 1.00 89.94 174 GLN A N 1
ATOM 1275 C CA . GLN A 1 174 ? -6.176 -0.418 -7.189 1.00 89.94 174 GLN A CA 1
ATOM 1276 C C . GLN A 1 174 ? -5.894 -1.216 -8.469 1.00 89.94 174 GLN A C 1
ATOM 1278 O O . GLN A 1 174 ? -6.833 -1.647 -9.132 1.00 89.94 174 GLN A O 1
ATOM 1283 N N . ALA A 1 175 ? -4.622 -1.467 -8.788 1.00 85.88 175 ALA A N 1
ATOM 1284 C CA . ALA A 1 175 ? -4.211 -2.358 -9.872 1.00 85.88 175 ALA A CA 1
ATOM 1285 C C . ALA A 1 175 ? -4.299 -3.858 -9.506 1.00 85.88 175 ALA A C 1
ATOM 1287 O O . ALA A 1 175 ? -3.840 -4.704 -10.270 1.00 85.88 175 ALA A O 1
ATOM 1288 N N . GLY A 1 176 ? -4.874 -4.203 -8.346 1.00 86.44 176 GLY A N 1
ATOM 1289 C CA . GLY A 1 176 ? -5.038 -5.583 -7.876 1.00 86.44 176 GLY A CA 1
ATOM 1290 C C . GLY A 1 176 ? -3.833 -6.136 -7.111 1.00 86.44 176 GLY A C 1
ATOM 1291 O O . GLY A 1 176 ? -3.762 -7.337 -6.855 1.00 86.44 176 GLY A O 1
ATOM 1292 N N . CYS A 1 177 ? -2.873 -5.287 -6.741 1.00 88.75 177 CYS A N 1
ATOM 1293 C CA . CYS A 1 177 ? -1.651 -5.711 -6.067 1.00 88.75 177 CYS A CA 1
ATOM 1294 C C . CYS A 1 177 ? -1.818 -5.718 -4.545 1.00 88.75 177 CYS A C 1
ATOM 1296 O O . CYS A 1 177 ? -2.369 -4.792 -3.955 1.00 88.75 177 CYS A O 1
ATOM 1298 N N . MET A 1 178 ? -1.272 -6.730 -3.872 1.00 87.25 178 MET A N 1
ATOM 1299 C CA . MET A 1 178 ? -1.284 -6.776 -2.410 1.00 87.25 178 MET A CA 1
ATOM 1300 C C . MET A 1 178 ? -0.071 -6.033 -1.837 1.00 87.25 178 MET A C 1
ATOM 1302 O O . MET A 1 178 ? 1.069 -6.385 -2.136 1.00 87.25 178 MET A O 1
ATOM 1306 N N . ALA A 1 179 ? -0.318 -5.026 -0.996 1.00 85.81 179 ALA A N 1
ATOM 1307 C CA . ALA A 1 179 ? 0.704 -4.350 -0.201 1.00 85.81 179 ALA A CA 1
ATOM 1308 C C . ALA A 1 179 ? 0.642 -4.858 1.246 1.00 85.81 179 ALA A C 1
ATOM 1310 O O . ALA A 1 179 ? -0.408 -4.795 1.884 1.00 85.81 179 ALA A O 1
ATOM 1311 N N . THR A 1 180 ? 1.757 -5.365 1.774 1.00 83.00 180 THR A N 1
ATOM 1312 C CA . THR A 1 180 ? 1.821 -5.903 3.145 1.00 83.00 180 THR A CA 1
ATOM 1313 C C . THR A 1 180 ? 2.817 -5.140 4.009 1.00 83.00 180 THR A C 1
ATOM 1315 O O . THR A 1 180 ? 3.828 -4.640 3.513 1.00 83.00 180 THR A O 1
ATOM 1318 N N . SER A 1 181 ? 2.578 -5.083 5.322 1.00 82.25 181 SER A N 1
ATOM 1319 C CA . SER A 1 181 ? 3.480 -4.429 6.290 1.00 82.25 181 SER A CA 1
ATOM 1320 C C . SER A 1 181 ? 4.862 -5.088 6.375 1.00 82.25 181 SER A C 1
ATOM 1322 O O . SER A 1 181 ? 5.814 -4.490 6.868 1.00 82.25 181 SER A O 1
ATOM 1324 N N . ALA A 1 182 ? 4.996 -6.315 5.862 1.00 79.62 182 ALA A N 1
ATOM 1325 C CA . ALA A 1 182 ? 6.282 -6.977 5.690 1.00 79.62 182 ALA A CA 1
ATOM 1326 C C . ALA A 1 182 ? 7.102 -6.386 4.530 1.00 79.62 182 ALA A C 1
ATOM 1328 O O . ALA A 1 182 ? 8.327 -6.477 4.550 1.00 79.62 182 ALA A O 1
ATOM 1329 N N . GLN A 1 183 ? 6.450 -5.810 3.519 1.00 81.88 183 GLN A N 1
ATOM 1330 C CA . GLN A 1 183 ? 7.095 -5.204 2.350 1.00 81.88 183 GLN A CA 1
ATOM 1331 C C . GLN A 1 183 ? 7.301 -3.700 2.532 1.00 81.88 183 GLN A C 1
ATOM 1333 O O . GLN A 1 183 ? 8.350 -3.193 2.152 1.00 81.88 183 GLN A O 1
ATOM 1338 N N . PHE A 1 184 ?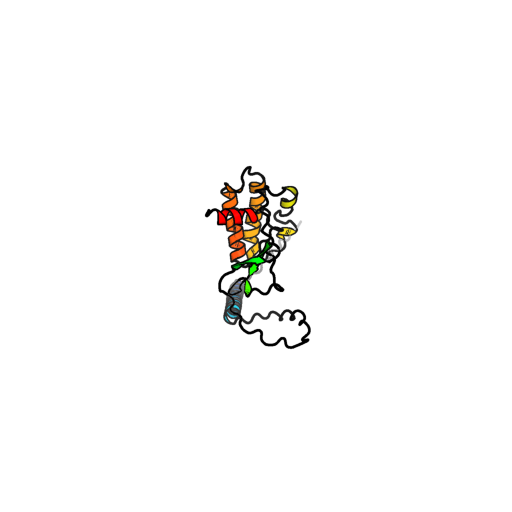 6.324 -3.024 3.137 1.00 88.25 184 PHE A N 1
ATOM 1339 C CA . PHE A 1 184 ? 6.243 -1.569 3.222 1.00 88.25 184 PHE A CA 1
ATOM 1340 C C . PHE A 1 184 ? 6.175 -1.120 4.674 1.00 88.25 184 PHE A C 1
ATOM 1342 O O . PHE A 1 184 ? 5.217 -1.421 5.394 1.00 88.25 184 PHE A O 1
ATOM 1349 N N . CYS A 1 185 ? 7.183 -0.372 5.108 1.00 89.19 185 CYS A N 1
ATOM 1350 C CA . CYS A 1 185 ? 7.331 -0.011 6.513 1.00 89.19 185 CYS A CA 1
ATOM 1351 C C . CYS A 1 185 ? 6.344 1.051 6.995 1.00 89.19 185 CYS A C 1
ATOM 1353 O O . CYS A 1 185 ? 6.071 1.140 8.191 1.00 89.19 185 CYS A O 1
ATOM 1355 N N . PHE A 1 186 ? 5.818 1.856 6.075 1.00 91.12 186 PHE A N 1
ATOM 1356 C CA . PHE A 1 186 ? 4.949 2.988 6.385 1.00 91.12 186 PHE A CA 1
ATOM 1357 C C . PHE A 1 186 ? 3.500 2.741 5.949 1.00 91.12 186 PHE A C 1
ATOM 1359 O O . PHE A 1 186 ? 2.732 3.682 5.788 1.00 91.12 186 PHE A O 1
ATOM 1366 N N . LEU A 1 187 ? 3.075 1.484 5.787 1.00 91.06 187 LEU A N 1
ATOM 1367 C CA . LEU A 1 187 ? 1.678 1.179 5.452 1.00 91.06 187 LEU A CA 1
ATOM 1368 C C . LEU A 1 187 ? 0.681 1.667 6.512 1.00 91.06 187 LEU A C 1
ATOM 1370 O O . LEU A 1 187 ? -0.372 2.196 6.161 1.00 91.06 187 LEU A O 1
ATOM 1374 N N . SER A 1 188 ? 1.019 1.540 7.800 1.00 90.00 188 SER A N 1
ATOM 1375 C CA . SER A 1 188 ? 0.181 2.050 8.896 1.00 90.00 188 SER A CA 1
ATOM 1376 C C . SER A 1 188 ? 0.014 3.570 8.841 1.00 90.00 188 SER A C 1
ATOM 1378 O O . SER A 1 188 ? -1.053 4.080 9.172 1.00 90.00 188 SER A O 1
ATOM 1380 N N . LEU A 1 189 ? 1.029 4.289 8.349 1.00 90.75 189 LEU A N 1
ATOM 1381 C CA . LEU A 1 189 ? 0.962 5.734 8.159 1.00 90.75 189 LEU A CA 1
ATOM 1382 C C . LEU A 1 189 ? -0.125 6.118 7.147 1.00 90.75 189 LEU A C 1
ATOM 1384 O O . LEU A 1 189 ? -0.857 7.080 7.355 1.00 90.75 189 LEU A O 1
ATOM 1388 N N . CYS A 1 190 ? -0.278 5.343 6.073 1.00 93.00 190 CYS A N 1
ATOM 1389 C CA . CYS A 1 190 ? -1.322 5.593 5.081 1.00 93.00 190 CYS A CA 1
ATOM 1390 C C . CYS A 1 190 ? -2.726 5.382 5.636 1.00 93.00 190 CYS A C 1
ATOM 1392 O O . CYS A 1 190 ? -3.644 6.127 5.294 1.00 93.00 190 CYS A O 1
ATOM 1394 N N . GLN A 1 191 ? -2.891 4.399 6.520 1.00 89.62 191 GLN A N 1
ATOM 1395 C CA . GLN A 1 191 ? -4.155 4.202 7.215 1.00 89.62 191 GLN A CA 1
ATOM 1396 C C . GLN A 1 191 ? -4.483 5.399 8.121 1.00 89.62 191 GLN A C 1
ATOM 1398 O O . GLN A 1 191 ? -5.588 5.931 8.039 1.00 89.62 191 GLN A O 1
ATOM 1403 N N . GLN A 1 192 ? -3.506 5.875 8.897 1.00 89.50 192 GLN A N 1
ATOM 1404 C CA . GLN A 1 192 ? -3.659 7.039 9.773 1.00 89.50 192 GLN A CA 1
ATOM 1405 C C . GLN A 1 192 ? -4.009 8.316 8.991 1.00 89.50 192 GLN A C 1
ATOM 1407 O O . GLN A 1 192 ? -4.915 9.052 9.380 1.00 89.50 192 GLN A O 1
ATOM 1412 N N . LEU A 1 193 ? -3.338 8.568 7.860 1.00 87.81 193 LEU A N 1
ATOM 1413 C CA . LEU A 1 193 ? -3.624 9.726 7.004 1.00 87.81 193 LEU A CA 1
ATOM 1414 C C . LEU A 1 193 ? -5.055 9.691 6.462 1.00 87.81 193 LEU A C 1
ATOM 1416 O O . LEU A 1 193 ? -5.769 10.691 6.557 1.00 87.81 193 LEU A O 1
ATOM 1420 N N . ARG A 1 194 ? -5.509 8.518 6.010 1.00 87.12 194 ARG A N 1
ATOM 1421 C CA . ARG A 1 194 ? -6.877 8.324 5.522 1.00 87.12 194 ARG A CA 1
ATOM 1422 C C . ARG A 1 194 ? -7.921 8.550 6.616 1.00 87.12 194 ARG A C 1
ATOM 1424 O O . ARG A 1 194 ? -8.934 9.196 6.367 1.00 87.12 194 ARG A O 1
ATOM 1431 N N . GLU A 1 195 ? -7.677 8.042 7.821 1.00 85.69 195 GLU A N 1
ATOM 1432 C CA . GLU A 1 195 ? -8.562 8.244 8.980 1.00 85.69 195 GLU A CA 1
ATOM 1433 C C . GLU A 1 195 ? -8.598 9.713 9.428 1.00 85.69 195 GLU A C 1
ATOM 1435 O O . GLU A 1 195 ? -9.630 10.195 9.887 1.00 85.69 195 GLU A O 1
ATOM 1440 N N . SER A 1 196 ? -7.505 10.453 9.221 1.00 85.06 196 SER A N 1
ATOM 1441 C CA . SER A 1 196 ? -7.436 11.891 9.501 1.00 85.06 196 SER A CA 1
ATOM 1442 C C . SER A 1 196 ? -8.124 12.780 8.452 1.00 85.06 196 SER A C 1
ATOM 144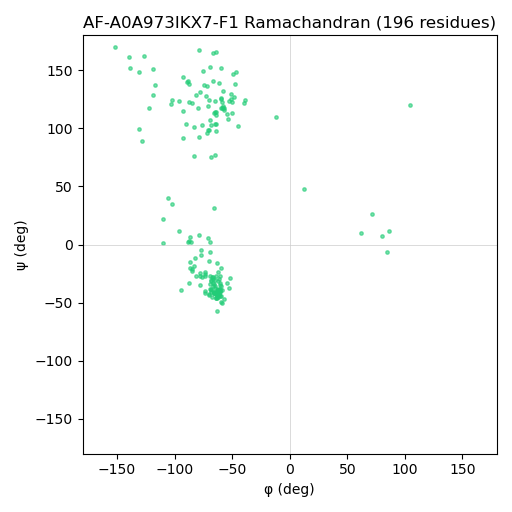4 O O . SER A 1 196 ? -8.199 13.994 8.645 1.00 85.06 196 SER A O 1
ATOM 1446 N N . GLY A 1 197 ? -8.624 12.199 7.352 1.00 79.00 197 GLY A N 1
ATOM 1447 C CA . GLY A 1 197 ? -9.294 12.928 6.271 1.00 79.00 197 GLY A CA 1
ATOM 1448 C C . GLY A 1 197 ? -8.359 13.789 5.416 1.00 79.00 197 GLY A C 1
ATOM 1449 O O . GLY A 1 197 ? -8.804 14.804 4.877 1.00 79.00 197 GLY A O 1
ATOM 1450 N N . ARG A 1 198 ? -7.075 13.422 5.335 1.00 58.53 198 ARG A N 1
ATOM 1451 C CA . ARG A 1 198 ? -6.057 14.099 4.519 1.00 58.53 198 ARG A CA 1
ATOM 1452 C C . ARG A 1 198 ? -5.675 13.307 3.280 1.00 58.53 198 ARG A C 1
ATOM 1454 O O . ARG A 1 198 ? -5.808 12.065 3.307 1.00 58.53 198 ARG A O 1
#

Sequence (198 aa):
MRRNTEARRAPRRGHGAGIWLGALLALLAVLCVGALLWQDLTGETLWPPTAPVEQ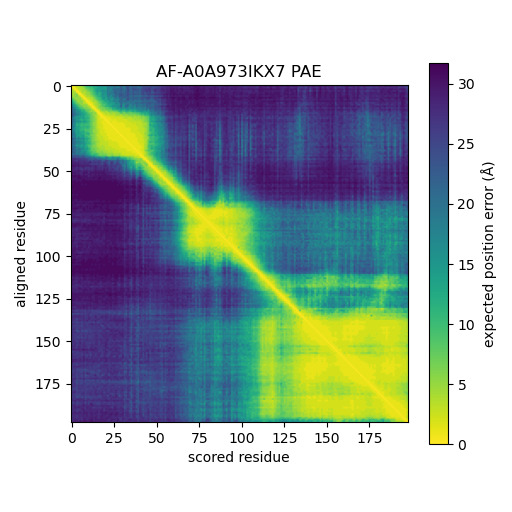VVPGRPAAPAEPHGSSARILACEADDGTPFYTNAASCEAADLDQRVTVVPAQTSPDRKPDASRCLGAQPGGVRAQGFLGACFEPFNAALELEPALLKSADPASTATAQRYCDLITRGVQAGCMATSAQFCFLSLCQQLRESGR

pLDDT: mean 75.09, std 17.06, range [41.91, 96.69]